Protein AF-A0A0G4EMV1-F1 (afdb_monomer_lite)

Radius of gyration: 22.5 Å; chains: 1; bounding box: 46×58×56 Å

Sequence (244 aa):
MARGGGDEQHLSCEICTNAYTSTGLRTPQVLRCGHSYCADCVRDLQRRAANNTISCPNRCGVMTPADVDVPKCYPLVAAVEAKEQQDRDRMAVLLKCSTAAYSLTRAETQVVIETCQLANEVDMEAPLSAIRSRLHTLMMTSIEGSMMNRMQGVFLTKWVGGTGKSLRSLYRATRDGPSYGDLLRCVGDTKDLVFVVSKGEYVFGAFVSGGLQLPDDPTGVNEYDCDGWQFSLAGHFTKGPTKL

Secondary structure (DSSP, 8-state):
-----------B-TTT-PBP-SSGGG-EEE-TTS-EEEHHHHHHHHHT-BTTEEEPTT--S-EEESSSPPPB-HHHHHHHHHHHHHHHHHHHHHHHHHH-GGG--HHHHHHHHHHTT-TTTS-TTS-HHHHHHHHHHHHHSBPTT-SSBHHHHHHHHHHHH-TT--------HHHH-SSHHHHHHHHTT--SEEEEEEETTEEEEEEESS-----SSTT--------EEEEEEESS-TTSSEE-

Organism: Vitrella brassicaformis (strain CCMP3155) (NCBI:txid1169540)

pLDDT: mean 88.36, std 12.08, range [28.53, 97.56]

InterPro domains:
  IPR001841 Zinc finger, RING-type [PS50089] (13-57)
  IPR013083 Zinc finger, RING/FYVE/PHD-type [G3DSA:3.30.40.10] (6-93)
  IPR017907 Zinc finger, RING-type, conserved site [PS00518] (33-42)
  IPR027370 Zinc finger, RING-type, eukaryotic [PF13445] (13-57)
  IPR052667 E3 ubiquitin-protein ligase RING-type [PTHR47156] (9-64)

Foldseek 3Di:
DDDDDDDPPQQAFPPPRHGAALDDQRFWFAFPVRDIGGNVVLLVQLVVDDPQWGQDPVNPVDIGGSPDDGGTPVVSSVVNVVVVVVLVVLLVLLVCLQVPLVPADLVSLVSLCVLLVCPVVADSPDDSNVSSVSSNCQQQDADVVHPDGSSLQSVLQVVLDDDPDHDDDQDDCVPQNVDPVSVCVRQPQDAQDWDWDDDPFWIWTKTWRGGDDDDPDNPDDDDDDTDMWIWTQGDPDPSGTDID

Structure (mmCIF, N/CA/C/O backbone):
data_AF-A0A0G4EMV1-F1
#
_entry.id   AF-A0A0G4EMV1-F1
#
loop_
_atom_site.group_PDB
_atom_site.id
_atom_site.type_symbol
_atom_site.label_atom_id
_atom_site.label_alt_id
_atom_site.label_comp_id
_atom_site.label_asym_id
_atom_site.label_entity_id
_atom_site.label_seq_id
_atom_site.pdbx_PDB_ins_code
_atom_site.Cartn_x
_atom_site.Cartn_y
_atom_site.Cartn_z
_atom_site.occupancy
_atom_site.B_iso_or_equiv
_atom_site.auth_seq_id
_atom_site.auth_comp_id
_atom_site.auth_asym_id
_atom_site.auth_atom_id
_atom_site.pdbx_PDB_model_num
ATOM 1 N N . MET A 1 1 ? -9.730 23.474 -27.959 1.00 30.12 1 MET A N 1
ATOM 2 C CA . MET A 1 1 ? -10.142 23.362 -26.544 1.00 30.12 1 MET A CA 1
ATOM 3 C C . MET A 1 1 ? -9.164 22.434 -25.846 1.00 30.12 1 MET A C 1
ATOM 5 O O . MET A 1 1 ? -9.220 21.232 -26.065 1.00 30.12 1 MET A O 1
ATOM 9 N N . ALA A 1 2 ? -8.211 23.002 -25.108 1.00 28.53 2 ALA A N 1
ATOM 10 C CA . ALA A 1 2 ? -7.237 22.256 -24.320 1.00 28.53 2 ALA A CA 1
ATOM 11 C C . ALA A 1 2 ? -7.888 21.842 -22.993 1.00 28.53 2 ALA A C 1
ATOM 13 O O . ALA A 1 2 ? -8.382 22.697 -22.259 1.00 28.53 2 ALA A O 1
ATOM 14 N N . ARG A 1 3 ? -7.929 20.539 -22.706 1.00 34.84 3 ARG A N 1
ATOM 15 C CA . ARG A 1 3 ? -8.300 20.019 -21.388 1.00 34.84 3 ARG A CA 1
ATOM 16 C C . ARG A 1 3 ? -7.037 19.956 -20.537 1.00 34.84 3 ARG A C 1
ATOM 18 O O . ARG A 1 3 ? -6.285 18.995 -20.625 1.00 34.84 3 ARG A O 1
ATOM 25 N N . GLY A 1 4 ? -6.814 21.006 -19.753 1.00 35.91 4 GLY A N 1
ATOM 26 C CA . GLY A 1 4 ? -5.958 20.952 -18.575 1.00 35.91 4 GLY A CA 1
ATOM 27 C C . GLY A 1 4 ? -6.737 20.308 -17.431 1.00 35.91 4 GLY A C 1
ATOM 28 O O . GLY A 1 4 ? -7.734 20.863 -16.976 1.00 35.91 4 GLY A O 1
ATOM 29 N N . GLY A 1 5 ? -6.300 19.127 -17.008 1.00 29.73 5 GLY A N 1
ATOM 30 C CA . GLY A 1 5 ? -6.713 18.449 -15.782 1.00 29.73 5 GLY A CA 1
ATOM 31 C C . GLY A 1 5 ? -5.454 17.815 -15.203 1.00 29.73 5 GLY A C 1
ATOM 32 O O . GLY A 1 5 ? -4.784 17.083 -15.919 1.00 29.73 5 GLY A O 1
ATOM 33 N N . GLY A 1 6 ? -5.090 18.221 -13.986 1.00 30.58 6 GLY A N 1
ATOM 34 C CA . GLY A 1 6 ? -3.754 18.079 -13.406 1.00 30.58 6 GLY A CA 1
ATOM 35 C C . GLY A 1 6 ? -3.160 16.672 -13.448 1.00 30.58 6 GLY A C 1
ATOM 36 O O . GLY A 1 6 ? -3.834 15.692 -13.139 1.00 30.58 6 GLY A O 1
ATOM 37 N N . ASP A 1 7 ? -1.874 16.631 -13.800 1.00 40.09 7 ASP A N 1
ATOM 38 C CA . ASP A 1 7 ? -0.994 15.467 -13.780 1.00 40.09 7 ASP A CA 1
ATOM 39 C C . ASP A 1 7 ? -0.935 14.837 -12.378 1.00 40.09 7 ASP A C 1
ATOM 41 O O . ASP A 1 7 ? -0.088 15.179 -11.548 1.00 40.09 7 ASP A O 1
ATOM 45 N N . GLU A 1 8 ? -1.790 13.849 -12.118 1.00 44.84 8 GLU A N 1
ATOM 46 C CA . GLU A 1 8 ? -1.384 12.727 -11.276 1.00 44.84 8 GLU A CA 1
ATOM 47 C C . GLU A 1 8 ? -0.244 12.029 -12.020 1.00 44.84 8 GLU A C 1
ATOM 49 O O . GLU A 1 8 ? -0.465 11.208 -12.910 1.00 44.84 8 GLU A O 1
ATOM 54 N N . GLN A 1 9 ? 0.993 12.428 -11.707 1.00 56.62 9 GLN A N 1
ATOM 55 C CA . GLN A 1 9 ? 2.193 11.790 -12.236 1.00 56.62 9 GLN A CA 1
ATOM 56 C C . GLN A 1 9 ? 2.044 10.285 -12.025 1.00 56.62 9 GLN A C 1
ATOM 58 O O . GLN A 1 9 ? 1.926 9.816 -10.893 1.00 56.62 9 GLN A O 1
ATOM 63 N N . HIS A 1 10 ? 1.986 9.534 -13.119 1.00 76.50 10 HIS A N 1
ATOM 64 C CA . HIS A 1 10 ? 1.827 8.091 -13.073 1.00 76.50 10 HIS A CA 1
ATOM 65 C C . HIS A 1 10 ? 3.102 7.487 -12.458 1.00 76.50 10 HIS A C 1
ATOM 67 O O . HIS A 1 10 ? 4.090 7.247 -13.149 1.00 76.50 10 HIS A O 1
ATOM 73 N N . LEU A 1 11 ? 3.122 7.306 -11.131 1.00 91.44 11 LEU A N 1
ATOM 74 C CA . LEU A 1 11 ? 4.263 6.780 -10.365 1.00 91.44 11 LEU A CA 1
ATOM 75 C C . LEU A 1 11 ? 4.349 5.248 -10.454 1.00 91.44 11 LEU A C 1
ATOM 77 O O . LEU A 1 11 ? 4.591 4.560 -9.461 1.00 91.44 11 LEU A O 1
ATOM 81 N N . SER A 1 12 ? 4.136 4.713 -11.648 1.00 92.25 12 SER A N 1
ATOM 82 C CA . SER A 1 12 ? 4.159 3.287 -11.950 1.00 92.25 12 SER A CA 1
ATOM 83 C C . SER A 1 12 ? 4.832 3.030 -13.289 1.00 92.25 12 SER A C 1
ATOM 85 O O . SER A 1 12 ? 4.854 3.873 -14.185 1.00 92.25 12 SER A O 1
ATOM 87 N N . CYS A 1 13 ? 5.418 1.844 -13.414 1.00 93.31 13 CYS A N 1
ATOM 88 C CA . CYS A 1 13 ? 6.088 1.418 -14.629 1.00 93.31 13 CYS A CA 1
ATOM 89 C C . CYS A 1 13 ? 5.078 0.987 -15.695 1.00 93.31 13 CYS A C 1
ATOM 91 O O . CYS A 1 13 ? 4.283 0.090 -15.452 1.00 93.31 13 CYS A O 1
ATOM 93 N N . GLU A 1 14 ? 5.167 1.525 -16.910 1.00 91.25 14 GLU A N 1
ATOM 94 C CA . GLU A 1 14 ? 4.248 1.163 -18.006 1.00 91.25 14 GLU A CA 1
ATOM 95 C C . GLU A 1 14 ? 4.464 -0.259 -18.565 1.00 91.25 14 GLU A C 1
ATOM 97 O O . GLU A 1 14 ? 3.617 -0.768 -19.291 1.00 91.25 14 GLU A O 1
ATOM 102 N N . ILE A 1 15 ? 5.579 -0.923 -18.224 1.00 93.44 15 ILE A N 1
ATOM 103 C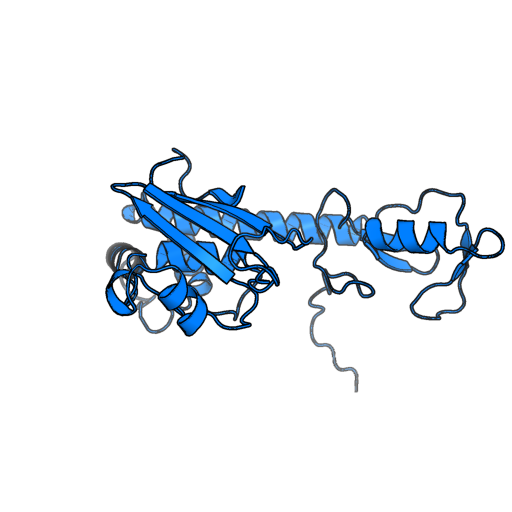 CA . ILE A 1 15 ? 5.861 -2.309 -18.646 1.00 93.44 15 ILE A CA 1
ATOM 104 C C . ILE A 1 15 ? 5.258 -3.311 -17.662 1.00 93.44 15 ILE A C 1
ATOM 106 O O . ILE A 1 15 ? 4.491 -4.181 -18.059 1.00 93.44 15 ILE A O 1
ATOM 110 N N . CYS A 1 16 ? 5.634 -3.224 -16.381 1.00 91.25 16 CYS A N 1
ATOM 111 C CA . CYS A 1 16 ? 5.203 -4.193 -15.367 1.00 91.25 16 CYS A CA 1
ATOM 112 C C . CYS A 1 16 ? 4.020 -3.717 -14.522 1.00 91.25 16 CYS A C 1
ATOM 114 O O . CYS A 1 16 ? 3.557 -4.462 -13.668 1.00 91.25 16 CYS A O 1
ATOM 116 N N . THR A 1 17 ? 3.542 -2.486 -14.719 1.00 88.94 17 THR A N 1
ATOM 117 C CA . THR A 1 17 ? 2.437 -1.833 -13.984 1.00 88.94 17 THR A CA 1
ATOM 118 C C . THR A 1 17 ? 2.659 -1.634 -12.481 1.00 88.94 17 THR A C 1
ATOM 120 O O . THR A 1 17 ? 1.851 -0.994 -11.814 1.00 88.94 17 THR A O 1
ATOM 123 N N . ASN A 1 18 ? 3.788 -2.103 -11.945 1.00 85.00 18 ASN A N 1
ATOM 124 C CA . ASN A 1 18 ? 4.146 -1.929 -10.544 1.00 85.00 18 ASN A CA 1
ATOM 125 C C . ASN A 1 18 ? 4.482 -0.469 -10.228 1.00 85.00 18 ASN A C 1
ATOM 127 O O . ASN A 1 18 ? 5.100 0.231 -11.037 1.00 85.00 18 ASN A O 1
ATOM 131 N N . ALA A 1 19 ? 4.118 -0.037 -9.019 1.00 89.81 19 ALA A N 1
ATOM 132 C CA . ALA A 1 19 ? 4.504 1.263 -8.486 1.00 89.81 19 ALA A CA 1
ATOM 133 C C . ALA A 1 19 ? 6.032 1.391 -8.394 1.00 89.81 19 ALA A C 1
ATOM 135 O O . ALA A 1 19 ? 6.739 0.426 -8.085 1.00 89.81 19 ALA A O 1
ATOM 136 N N . TYR A 1 20 ? 6.536 2.593 -8.661 1.00 93.38 20 TYR A N 1
ATOM 137 C CA . TYR A 1 20 ? 7.942 2.909 -8.464 1.00 93.38 20 TYR A CA 1
ATOM 138 C C . TYR A 1 20 ? 8.298 2.974 -6.979 1.00 93.38 20 TYR A C 1
ATOM 140 O O . TYR A 1 20 ? 7.471 3.316 -6.136 1.00 93.38 20 TYR A O 1
ATOM 148 N N . THR A 1 21 ? 9.565 2.699 -6.685 1.00 92.44 21 THR A N 1
ATOM 149 C CA . THR A 1 21 ? 10.188 2.937 -5.379 1.00 92.44 21 THR A CA 1
ATOM 150 C C . THR A 1 21 ? 11.341 3.918 -5.538 1.00 92.44 21 THR A C 1
ATOM 152 O O . THR A 1 21 ? 11.931 4.033 -6.614 1.00 92.44 21 THR A O 1
ATOM 155 N N . SER A 1 22 ? 11.696 4.625 -4.470 1.00 93.06 22 SER A N 1
ATOM 156 C CA . SER A 1 22 ? 12.862 5.524 -4.467 1.00 93.06 22 SER A CA 1
ATOM 157 C C . SER A 1 22 ? 14.197 4.780 -4.669 1.00 93.06 22 SER A C 1
ATOM 159 O O . SER A 1 22 ? 15.179 5.339 -5.170 1.00 93.06 22 SER A O 1
ATOM 161 N N . THR A 1 23 ? 14.239 3.491 -4.311 1.00 92.38 23 THR A N 1
ATOM 162 C CA . THR A 1 23 ? 15.446 2.648 -4.330 1.00 92.38 23 THR A CA 1
ATOM 163 C C . THR A 1 23 ? 15.176 1.215 -4.808 1.00 92.38 23 THR A C 1
ATOM 165 O O . THR A 1 23 ? 14.039 0.755 -4.848 1.00 92.38 23 THR A O 1
ATOM 168 N N . GLY A 1 24 ? 16.228 0.476 -5.180 1.00 92.75 24 GLY A N 1
ATOM 169 C CA . GLY A 1 24 ? 16.130 -0.935 -5.576 1.00 92.75 24 GLY A CA 1
ATOM 170 C C . GLY A 1 24 ? 15.597 -1.167 -6.997 1.00 92.75 24 GLY A C 1
ATOM 171 O O . GLY A 1 24 ? 15.713 -0.312 -7.876 1.00 92.75 24 GLY A O 1
ATOM 172 N N . LEU A 1 25 ? 15.020 -2.348 -7.235 1.00 93.44 25 LEU A N 1
ATOM 173 C CA . LEU A 1 25 ? 14.612 -2.820 -8.569 1.00 93.44 25 LEU A CA 1
ATOM 174 C C . LEU A 1 25 ? 13.438 -2.044 -9.181 1.00 93.44 25 LEU A C 1
ATOM 176 O O . LEU A 1 25 ? 13.290 -2.000 -10.404 1.00 93.44 25 LEU A O 1
ATOM 180 N N . ARG A 1 26 ? 12.616 -1.406 -8.342 1.00 94.38 26 ARG A N 1
ATOM 181 C CA . ARG A 1 26 ? 11.503 -0.562 -8.785 1.00 94.38 26 ARG A CA 1
ATOM 182 C C . ARG A 1 26 ? 11.884 0.923 -8.908 1.00 94.38 26 ARG A C 1
ATOM 184 O O . ARG A 1 26 ? 11.010 1.744 -9.155 1.00 94.38 26 ARG A O 1
ATOM 191 N N . THR A 1 27 ? 13.176 1.271 -8.838 1.00 96.44 27 THR A N 1
ATOM 192 C CA . THR A 1 27 ? 13.647 2.647 -9.101 1.00 96.44 27 THR A CA 1
ATOM 193 C C . THR A 1 27 ? 13.407 3.033 -10.563 1.00 96.44 27 THR A C 1
ATOM 195 O O . THR A 1 27 ? 13.812 2.267 -11.441 1.00 96.44 27 THR A O 1
ATOM 198 N N . PRO A 1 28 ? 12.806 4.196 -10.872 1.00 97.44 28 PRO A N 1
ATOM 199 C CA . PRO A 1 28 ? 12.607 4.633 -12.248 1.00 97.44 28 PRO A CA 1
ATOM 200 C C . PRO A 1 28 ? 13.936 5.040 -12.904 1.00 97.44 28 PRO A C 1
ATOM 202 O O . PRO A 1 28 ? 14.708 5.839 -12.368 1.00 97.44 28 PRO A O 1
ATOM 205 N N . GLN A 1 29 ? 14.177 4.516 -14.098 1.00 97.56 29 GLN A N 1
ATOM 206 C CA . GLN A 1 29 ? 15.287 4.830 -14.993 1.00 97.56 29 GLN A CA 1
ATOM 207 C C . GLN A 1 29 ? 14.747 5.385 -16.308 1.00 97.56 29 GLN A C 1
ATOM 209 O O . GLN A 1 29 ? 13.647 5.027 -16.724 1.00 97.56 29 GLN A O 1
ATOM 214 N N . VAL A 1 30 ? 15.515 6.257 -16.958 1.00 96.56 30 VAL A N 1
ATOM 215 C CA . VAL A 1 30 ? 15.081 6.989 -18.153 1.00 96.56 30 VAL A CA 1
ATOM 216 C C . VAL A 1 30 ? 15.893 6.582 -19.379 1.00 96.56 30 VAL A C 1
ATOM 218 O O . VAL A 1 30 ? 17.116 6.709 -19.407 1.00 96.56 30 VAL A O 1
ATOM 221 N N . LEU A 1 31 ? 15.208 6.095 -20.415 1.00 96.38 31 LEU A N 1
ATOM 222 C CA . LEU A 1 31 ? 15.827 5.839 -21.718 1.00 96.38 31 LEU A CA 1
ATOM 223 C C . LEU A 1 31 ? 16.193 7.166 -22.402 1.00 96.38 31 LEU A C 1
ATOM 225 O O . LEU A 1 31 ? 15.647 8.215 -22.070 1.00 96.38 31 LEU A O 1
ATOM 229 N N . ARG A 1 32 ? 17.035 7.138 -23.447 1.00 95.06 32 ARG A N 1
ATOM 230 C CA . ARG A 1 32 ? 17.435 8.358 -24.194 1.00 95.06 32 ARG A CA 1
ATOM 231 C C . ARG A 1 32 ? 16.263 9.185 -24.723 1.00 95.06 32 ARG A C 1
ATOM 233 O O . ARG A 1 32 ? 16.397 10.382 -24.938 1.00 95.06 32 ARG A O 1
ATOM 240 N N . CYS A 1 33 ? 15.128 8.535 -24.948 1.00 94.75 33 CYS A N 1
ATOM 241 C CA . CYS A 1 33 ? 13.901 9.156 -25.428 1.00 94.75 33 CYS A CA 1
ATOM 242 C C . CYS A 1 33 ? 13.109 9.934 -24.366 1.00 94.75 33 CYS A C 1
ATOM 244 O O . CYS A 1 33 ? 12.120 10.564 -24.719 1.00 94.75 33 CYS A O 1
ATOM 246 N N . GLY A 1 34 ? 13.485 9.852 -23.087 1.00 93.38 34 GLY A N 1
ATOM 247 C CA . GLY A 1 34 ? 12.749 10.459 -21.973 1.00 93.38 34 GLY A CA 1
ATOM 248 C C . GLY A 1 34 ? 11.682 9.556 -21.339 1.00 93.38 34 GLY A C 1
ATOM 249 O O . GLY A 1 34 ? 11.268 9.813 -20.210 1.00 93.38 34 GLY A O 1
ATOM 250 N N . HIS A 1 35 ? 11.276 8.464 -21.998 1.00 94.81 35 HIS A N 1
ATOM 251 C CA . HIS A 1 35 ? 10.382 7.476 -21.385 1.00 94.81 35 HIS A CA 1
ATOM 252 C C . HIS A 1 35 ? 11.093 6.730 -20.257 1.00 94.81 35 HIS A C 1
ATOM 254 O O . HIS A 1 35 ? 12.271 6.371 -20.374 1.00 94.81 35 HIS A O 1
ATOM 260 N N . SER A 1 36 ? 10.359 6.512 -19.168 1.00 95.62 36 SER A N 1
ATOM 261 C CA . SER A 1 36 ? 10.896 5.955 -17.932 1.00 95.62 36 SER A CA 1
ATOM 262 C C . SER A 1 36 ? 10.254 4.616 -17.592 1.00 95.62 36 SER A C 1
ATOM 264 O O . SER A 1 36 ? 9.048 4.440 -17.745 1.00 95.62 36 SER A O 1
ATOM 266 N N . TYR A 1 37 ? 11.070 3.686 -17.100 1.00 96.44 37 TYR A N 1
ATOM 267 C CA . TYR A 1 37 ? 10.659 2.350 -16.665 1.00 96.44 37 TYR A CA 1
ATOM 268 C C . TYR A 1 37 ? 11.439 1.954 -15.415 1.00 96.44 37 TYR A C 1
ATOM 270 O O . TYR A 1 37 ? 12.450 2.573 -15.091 1.00 96.44 37 TYR A O 1
ATOM 278 N N . CYS A 1 38 ? 11.003 0.925 -14.689 1.00 97.00 38 CYS A N 1
ATOM 279 C CA . CYS A 1 38 ? 11.732 0.523 -13.492 1.00 97.00 38 CYS A CA 1
ATOM 280 C C . CYS A 1 38 ? 13.053 -0.175 -13.846 1.00 97.00 38 CYS A C 1
ATOM 282 O O . CYS A 1 38 ? 13.144 -0.829 -14.886 1.00 97.00 38 CYS A O 1
ATOM 284 N N . ALA A 1 39 ? 14.047 -0.086 -12.960 1.00 96.94 39 ALA A N 1
ATOM 285 C CA . ALA A 1 39 ? 15.379 -0.657 -13.158 1.00 96.94 39 ALA A CA 1
ATOM 286 C C . ALA A 1 39 ? 15.345 -2.148 -13.537 1.00 96.94 39 ALA A C 1
ATOM 288 O O . ALA A 1 39 ? 16.118 -2.599 -14.376 1.00 96.94 39 ALA A O 1
ATOM 289 N N . ASP A 1 40 ? 14.405 -2.906 -12.971 1.00 96.62 40 ASP A N 1
ATOM 290 C CA . ASP A 1 40 ? 14.174 -4.308 -13.325 1.00 96.62 40 ASP A CA 1
ATOM 291 C C . ASP A 1 40 ? 13.795 -4.504 -14.802 1.00 96.62 40 ASP A C 1
ATOM 293 O O . ASP A 1 40 ? 14.440 -5.263 -15.522 1.00 96.62 40 ASP A O 1
ATOM 297 N N . CYS A 1 41 ? 12.801 -3.755 -15.289 1.00 96.94 41 CYS A N 1
ATOM 298 C CA . CYS A 1 41 ? 12.369 -3.840 -16.678 1.00 96.94 41 CYS A CA 1
ATOM 299 C C . CYS A 1 41 ? 13.430 -3.297 -17.639 1.00 96.94 41 CYS A C 1
ATOM 301 O O . CYS A 1 41 ? 13.594 -3.843 -18.725 1.00 96.94 41 CYS A O 1
ATOM 303 N N . VAL A 1 42 ? 14.174 -2.254 -17.259 1.00 96.81 42 VAL A N 1
ATOM 304 C CA . VAL A 1 42 ? 15.289 -1.750 -18.076 1.00 96.81 42 VAL A CA 1
ATOM 305 C C . VAL A 1 42 ? 16.392 -2.798 -18.206 1.00 96.81 42 VAL A C 1
ATOM 307 O O . VAL A 1 42 ? 16.884 -3.028 -19.309 1.00 96.81 42 VAL A O 1
ATOM 310 N N . ARG A 1 43 ? 16.722 -3.503 -17.122 1.00 96.00 43 ARG A N 1
ATOM 311 C CA . ARG A 1 43 ? 17.666 -4.625 -17.154 1.00 96.00 43 ARG A CA 1
ATOM 312 C C . ARG A 1 43 ? 17.187 -5.758 -18.062 1.00 96.00 43 ARG A C 1
ATOM 314 O O . ARG A 1 43 ? 17.986 -6.336 -18.796 1.00 96.00 43 ARG A O 1
ATOM 321 N N . ASP A 1 44 ? 15.894 -6.064 -18.060 1.00 95.69 44 ASP A N 1
ATOM 322 C CA . ASP A 1 44 ? 15.336 -7.057 -18.983 1.00 95.69 44 ASP A CA 1
ATOM 323 C C . ASP A 1 44 ? 15.372 -6.596 -20.444 1.00 95.69 44 ASP A C 1
ATOM 325 O O . ASP A 1 44 ? 15.628 -7.408 -21.336 1.00 95.69 44 ASP A O 1
ATOM 329 N N . LEU A 1 45 ? 15.187 -5.299 -20.702 1.00 95.75 45 LEU A N 1
ATOM 330 C CA . LEU A 1 45 ? 15.380 -4.719 -22.031 1.00 95.75 45 LEU A CA 1
ATOM 331 C C . LEU A 1 45 ? 16.846 -4.800 -22.479 1.00 95.75 45 LEU A C 1
ATOM 333 O O . LEU A 1 45 ? 17.098 -5.166 -23.624 1.00 95.75 45 LEU A O 1
ATOM 337 N N . GLN A 1 46 ? 17.806 -4.525 -21.589 1.00 95.56 46 GLN A N 1
ATOM 338 C CA . GLN A 1 46 ? 19.240 -4.683 -21.866 1.00 95.56 46 GLN A CA 1
ATOM 339 C C . GLN A 1 46 ? 19.586 -6.133 -22.230 1.00 95.56 46 GLN A C 1
ATOM 341 O O . GLN A 1 46 ? 20.245 -6.374 -23.238 1.00 95.56 46 GLN A O 1
ATOM 346 N N . ARG A 1 47 ? 19.083 -7.116 -21.469 1.00 94.38 47 ARG A N 1
ATOM 347 C CA . ARG A 1 47 ? 19.303 -8.554 -21.737 1.00 94.38 47 ARG A CA 1
ATOM 348 C C . ARG A 1 47 ? 18.764 -9.010 -23.092 1.00 94.38 47 ARG A C 1
ATOM 350 O O . ARG A 1 47 ? 19.292 -9.953 -23.671 1.00 94.38 47 ARG A O 1
ATOM 357 N N . ARG A 1 48 ? 17.693 -8.377 -23.576 1.00 93.19 48 ARG A N 1
ATOM 358 C CA . ARG A 1 48 ? 17.020 -8.708 -24.844 1.00 93.19 48 ARG A CA 1
ATOM 359 C C . ARG A 1 48 ? 17.462 -7.818 -26.008 1.00 93.19 48 ARG A C 1
ATOM 361 O O . ARG A 1 48 ? 16.900 -7.931 -27.096 1.00 93.19 48 ARG A O 1
ATOM 368 N N . ALA A 1 49 ? 18.418 -6.918 -25.789 1.00 93.38 49 ALA A N 1
ATOM 369 C CA . ALA A 1 49 ? 18.839 -5.952 -26.787 1.00 93.38 49 ALA A CA 1
ATOM 370 C C . ALA A 1 49 ? 19.447 -6.645 -28.016 1.00 93.38 49 ALA A C 1
ATOM 372 O O . ALA A 1 49 ? 20.379 -7.443 -27.910 1.00 93.38 49 ALA A O 1
ATOM 373 N N . ALA A 1 50 ? 18.950 -6.292 -29.200 1.00 90.44 50 ALA A N 1
ATOM 374 C CA . ALA A 1 50 ? 19.557 -6.684 -30.465 1.00 90.44 50 ALA A CA 1
ATOM 375 C C . ALA A 1 50 ? 20.561 -5.610 -30.899 1.00 90.44 50 ALA A C 1
ATOM 377 O O . ALA A 1 50 ? 20.313 -4.411 -30.738 1.00 90.44 50 ALA A O 1
ATOM 378 N N . ASN A 1 51 ? 21.700 -6.031 -31.455 1.00 91.12 51 ASN A N 1
ATOM 379 C CA . ASN A 1 51 ? 22.750 -5.126 -31.938 1.00 91.12 51 ASN A CA 1
ATOM 380 C C . ASN A 1 51 ? 23.193 -4.090 -30.888 1.00 91.12 51 ASN A C 1
ATOM 382 O O . ASN A 1 51 ? 23.469 -2.944 -31.231 1.00 91.12 51 ASN A O 1
ATOM 386 N N . ASN A 1 52 ? 23.222 -4.483 -29.608 1.00 92.69 52 ASN A N 1
ATOM 387 C CA . ASN A 1 52 ? 23.599 -3.617 -28.488 1.00 92.69 52 ASN A CA 1
ATOM 388 C C . ASN A 1 52 ? 22.708 -2.363 -28.329 1.00 92.69 52 ASN A C 1
ATOM 390 O O . ASN A 1 52 ? 23.146 -1.318 -27.848 1.00 92.69 52 ASN A O 1
ATOM 394 N N . THR A 1 53 ? 21.440 -2.449 -28.745 1.00 95.00 53 THR A N 1
ATOM 395 C CA . THR A 1 53 ? 20.487 -1.337 -28.656 1.00 95.00 53 THR A CA 1
ATOM 396 C C . THR A 1 53 ? 19.136 -1.778 -28.099 1.00 95.00 53 THR A C 1
ATOM 398 O O . THR A 1 53 ? 18.570 -2.799 -28.484 1.00 95.00 53 THR A O 1
ATOM 401 N N . ILE A 1 54 ? 18.603 -0.969 -27.190 1.00 95.31 54 ILE A N 1
ATOM 402 C CA . ILE A 1 54 ? 17.265 -1.072 -26.621 1.00 95.31 54 ILE A CA 1
ATOM 403 C C . ILE A 1 54 ? 16.316 -0.235 -27.475 1.00 95.31 54 ILE A C 1
ATOM 405 O O . ILE A 1 54 ? 16.478 0.986 -27.591 1.00 95.31 54 ILE A O 1
ATOM 409 N N . SER A 1 55 ? 15.289 -0.877 -28.025 1.00 94.56 55 SER A N 1
ATOM 410 C CA . SER A 1 55 ? 14.128 -0.182 -28.581 1.00 94.56 55 SER A CA 1
ATOM 411 C C . SER A 1 55 ? 13.197 0.261 -27.461 1.00 94.56 55 SER A C 1
ATOM 413 O O . SER A 1 55 ? 12.843 -0.534 -26.592 1.00 94.56 55 SER A O 1
ATOM 415 N N . CYS A 1 56 ? 12.765 1.522 -27.495 1.00 94.44 56 CYS A N 1
ATOM 416 C CA . CYS A 1 56 ? 11.793 2.028 -26.534 1.00 94.44 56 CYS A CA 1
ATOM 417 C C . CYS A 1 56 ? 10.453 1.260 -26.644 1.00 94.44 56 CYS A C 1
ATOM 419 O O . CYS A 1 56 ? 9.877 1.229 -27.738 1.00 94.44 56 CYS A O 1
ATOM 421 N N . PRO A 1 57 ? 9.922 0.693 -25.540 1.00 94.38 57 PRO A N 1
ATOM 422 C CA . PRO A 1 57 ? 8.616 0.023 -25.507 1.00 94.38 57 PRO A CA 1
ATOM 423 C C . PRO A 1 57 ? 7.453 0.876 -26.022 1.00 94.38 57 PRO A C 1
ATOM 425 O O . PRO A 1 57 ? 6.541 0.344 -26.652 1.00 94.38 57 PRO A O 1
ATOM 428 N N . ASN A 1 58 ? 7.529 2.200 -25.861 1.00 91.69 58 ASN A N 1
ATOM 429 C CA . ASN A 1 58 ? 6.517 3.137 -26.364 1.00 91.69 58 ASN A CA 1
ATOM 430 C C . ASN A 1 58 ? 6.639 3.381 -27.882 1.00 91.69 58 ASN A C 1
ATOM 432 O O . ASN A 1 58 ? 5.926 4.209 -28.439 1.00 91.69 58 ASN A O 1
ATOM 436 N N . ARG A 1 59 ? 7.548 2.676 -28.574 1.00 91.38 59 ARG A N 1
ATOM 437 C CA . ARG A 1 59 ? 7.749 2.716 -30.035 1.00 91.38 59 ARG A CA 1
ATOM 438 C C . ARG A 1 59 ? 7.967 4.126 -30.598 1.00 91.38 59 ARG A C 1
ATOM 440 O O . ARG A 1 59 ? 7.639 4.399 -31.745 1.00 91.38 59 ARG A O 1
ATOM 447 N N . CYS A 1 60 ? 8.602 5.002 -29.820 1.00 93.19 60 CYS A N 1
ATOM 448 C CA . CYS A 1 60 ? 8.915 6.377 -30.229 1.00 93.19 60 CYS A CA 1
ATOM 449 C C . CYS A 1 60 ? 10.051 6.494 -31.270 1.00 93.19 60 CYS A C 1
ATOM 451 O O . CYS A 1 60 ? 10.422 7.599 -31.649 1.00 93.19 60 CYS A O 1
ATOM 453 N N . GLY A 1 61 ? 10.640 5.374 -31.704 1.00 89.94 61 GLY A N 1
ATOM 454 C CA . GLY A 1 61 ? 11.697 5.329 -32.724 1.00 89.94 61 GLY A CA 1
ATOM 455 C C . GLY A 1 61 ? 13.113 5.643 -32.225 1.00 89.94 61 GLY A C 1
ATOM 456 O O . GLY A 1 61 ? 14.076 5.418 -32.951 1.00 89.94 61 GLY A O 1
ATOM 457 N N . VAL A 1 62 ? 13.272 6.112 -30.986 1.00 93.62 62 VAL A N 1
ATOM 458 C CA . VAL A 1 62 ? 14.585 6.407 -30.396 1.00 93.62 62 VAL A CA 1
ATOM 459 C C . VAL A 1 62 ? 15.189 5.152 -29.760 1.00 93.62 62 VAL A C 1
ATOM 461 O O . VAL A 1 62 ? 14.546 4.472 -28.955 1.00 93.62 62 VAL A O 1
ATOM 464 N N . MET A 1 63 ? 16.456 4.886 -30.084 1.00 93.38 63 MET A N 1
ATOM 465 C CA . MET A 1 63 ? 17.225 3.750 -29.574 1.00 93.38 63 MET A CA 1
ATOM 466 C C . MET A 1 63 ? 18.160 4.184 -28.439 1.00 93.38 63 MET A C 1
ATOM 468 O O . MET A 1 63 ? 18.802 5.235 -28.505 1.00 93.38 63 MET A O 1
ATOM 472 N N . THR A 1 64 ? 18.254 3.364 -27.395 1.00 94.88 64 THR A N 1
ATOM 473 C CA . THR A 1 64 ? 19.184 3.564 -26.270 1.00 94.88 64 THR A CA 1
ATOM 474 C C . THR A 1 64 ? 20.265 2.483 -26.320 1.00 94.88 64 THR A C 1
ATOM 476 O O . THR A 1 64 ? 19.897 1.323 -26.462 1.00 94.88 64 THR A O 1
ATOM 479 N N . PRO A 1 65 ? 21.571 2.797 -26.248 1.00 95.56 65 PRO A N 1
ATOM 480 C CA . PRO A 1 65 ? 22.609 1.765 -26.184 1.00 95.56 65 PRO A CA 1
ATOM 481 C C . PRO A 1 65 ? 22.408 0.854 -24.968 1.00 95.56 65 PRO A C 1
ATOM 483 O O . PRO A 1 65 ? 21.998 1.331 -23.911 1.00 95.56 65 PRO A O 1
ATOM 486 N N . ALA A 1 66 ? 22.636 -0.446 -25.137 1.00 93.44 66 ALA A N 1
ATOM 487 C CA . ALA A 1 66 ? 22.381 -1.448 -24.101 1.00 93.44 66 ALA A CA 1
ATOM 488 C C . ALA A 1 66 ? 23.586 -1.699 -23.179 1.00 93.44 66 ALA A C 1
ATOM 490 O O . ALA A 1 66 ? 23.407 -2.199 -22.072 1.00 93.44 66 ALA A O 1
ATOM 491 N N . ASP A 1 67 ? 24.786 -1.335 -23.628 1.00 91.44 67 ASP A N 1
ATOM 492 C CA . ASP A 1 67 ? 26.070 -1.479 -22.932 1.00 91.44 67 ASP A CA 1
ATOM 493 C C . ASP A 1 67 ? 26.352 -0.390 -21.893 1.00 91.44 67 ASP A C 1
ATOM 495 O O . ASP A 1 67 ? 27.311 -0.502 -21.131 1.00 91.44 67 ASP A O 1
ATOM 499 N N . VAL A 1 68 ? 25.537 0.663 -21.856 1.00 89.25 68 VAL A N 1
ATOM 500 C CA . VAL A 1 68 ? 25.659 1.744 -20.878 1.00 89.25 68 VAL A CA 1
ATOM 501 C C . VAL A 1 68 ? 24.639 1.586 -19.761 1.00 89.25 68 VAL A C 1
ATOM 503 O O . VAL A 1 68 ? 23.487 1.203 -19.987 1.00 89.25 68 VAL A O 1
ATOM 506 N N . ASP A 1 69 ? 25.049 1.960 -18.552 1.00 92.50 69 ASP A N 1
ATOM 507 C CA . ASP A 1 69 ? 24.134 2.084 -17.427 1.00 92.50 69 ASP A CA 1
ATOM 508 C C . ASP A 1 69 ? 23.088 3.164 -17.718 1.00 92.50 69 ASP A C 1
ATOM 510 O O . ASP A 1 69 ? 23.404 4.331 -17.975 1.00 92.50 69 ASP A O 1
ATOM 514 N N . VAL A 1 70 ? 21.815 2.772 -17.674 1.00 95.00 70 VAL A N 1
ATOM 515 C CA . VAL A 1 70 ? 20.697 3.692 -17.875 1.00 95.00 70 VAL A CA 1
ATOM 516 C C . VAL A 1 70 ? 20.487 4.504 -16.589 1.00 95.00 70 VAL A C 1
ATOM 518 O O . VAL A 1 70 ? 20.274 3.923 -15.518 1.00 95.00 70 VAL A O 1
ATOM 521 N N . PRO A 1 71 ? 20.539 5.847 -16.646 1.00 96.25 71 PRO A N 1
ATOM 522 C CA . PRO A 1 71 ? 20.481 6.675 -15.450 1.00 96.25 71 PRO A CA 1
ATOM 523 C C . PRO A 1 71 ? 19.093 6.659 -14.803 1.00 96.25 71 PRO A C 1
ATOM 525 O O . PRO A 1 71 ? 18.067 6.453 -15.458 1.00 96.25 71 PRO A O 1
ATOM 528 N N . LYS A 1 72 ? 19.058 6.942 -13.496 1.00 96.75 72 LYS A N 1
ATOM 529 C CA . LYS A 1 72 ? 17.810 7.188 -12.763 1.00 96.75 72 LYS A CA 1
ATOM 530 C C . LYS A 1 72 ? 17.079 8.401 -13.340 1.00 96.75 72 LYS A C 1
ATOM 532 O O . LYS A 1 72 ? 17.701 9.406 -13.683 1.00 96.75 72 LYS A O 1
ATOM 537 N N . CYS A 1 73 ? 15.752 8.345 -13.362 1.00 95.88 73 CYS A N 1
ATOM 538 C CA . CYS A 1 73 ? 14.930 9.516 -13.639 1.00 95.88 73 CYS A CA 1
ATOM 539 C C . CYS A 1 73 ? 14.785 10.349 -12.357 1.00 95.88 73 CYS A C 1
ATOM 541 O O . CYS A 1 73 ? 13.832 10.168 -11.604 1.00 95.88 73 CYS A O 1
ATOM 543 N N . TYR A 1 74 ? 15.746 11.234 -12.076 1.00 95.31 74 TYR A N 1
ATOM 544 C CA . TYR A 1 74 ? 15.780 12.005 -10.822 1.00 95.31 74 TYR A CA 1
ATOM 545 C C . TYR A 1 74 ? 14.480 12.764 -10.487 1.00 95.31 74 TYR A C 1
ATOM 547 O O . TYR A 1 74 ? 14.091 12.726 -9.322 1.00 95.31 74 TYR A O 1
ATOM 555 N N . PRO A 1 75 ? 13.756 13.387 -11.444 1.00 94.88 75 PRO A N 1
ATOM 556 C CA . PRO A 1 75 ? 12.466 14.012 -11.142 1.00 94.88 75 PRO A CA 1
ATOM 557 C C . PRO A 1 75 ? 11.413 13.017 -10.637 1.00 94.88 75 PRO A C 1
ATOM 559 O O . PRO A 1 75 ? 10.730 13.299 -9.656 1.00 94.88 75 PRO A O 1
ATOM 562 N N . LEU A 1 76 ? 11.315 11.835 -11.260 1.00 94.12 76 LEU A N 1
ATOM 563 C CA . LEU A 1 76 ? 10.403 10.784 -10.800 1.00 94.12 76 LEU A CA 1
ATOM 564 C C . LEU A 1 76 ? 10.850 10.208 -9.457 1.00 94.12 76 LEU A C 1
ATOM 566 O O . LEU A 1 76 ? 10.007 9.990 -8.597 1.00 94.12 76 LEU A O 1
ATOM 570 N N . VAL A 1 77 ? 12.154 10.004 -9.242 1.00 95.56 77 VAL A N 1
ATOM 571 C CA . VAL A 1 77 ? 12.680 9.557 -7.940 1.00 95.56 77 VAL A CA 1
ATOM 572 C C . VAL A 1 77 ? 12.292 10.543 -6.837 1.00 95.56 77 VAL A C 1
ATOM 574 O O . VAL A 1 77 ? 11.736 10.117 -5.833 1.00 95.56 77 VAL A O 1
ATOM 577 N N . ALA A 1 78 ? 12.492 11.847 -7.044 1.00 95.44 78 ALA A N 1
ATOM 578 C CA . ALA A 1 78 ? 12.126 12.869 -6.065 1.00 95.44 78 ALA A CA 1
ATOM 579 C C . ALA A 1 78 ? 10.610 12.906 -5.791 1.00 95.44 78 ALA A C 1
ATOM 581 O O . ALA A 1 78 ? 10.189 13.057 -4.644 1.00 95.44 78 ALA A O 1
ATOM 582 N N . ALA A 1 79 ? 9.777 12.730 -6.822 1.00 94.31 79 ALA A N 1
ATOM 583 C CA . ALA A 1 79 ? 8.326 12.640 -6.660 1.00 94.31 79 ALA A CA 1
ATOM 584 C C . ALA A 1 79 ? 7.904 11.389 -5.866 1.00 94.31 79 ALA A C 1
ATOM 586 O O . ALA A 1 79 ? 7.038 11.474 -4.991 1.00 94.31 79 ALA A O 1
ATOM 587 N N . VAL A 1 80 ? 8.539 10.241 -6.129 1.00 93.50 80 VAL A N 1
ATOM 588 C CA . VAL A 1 80 ? 8.327 9.003 -5.365 1.00 93.50 80 VAL A CA 1
ATOM 589 C C . VAL A 1 80 ? 8.762 9.187 -3.913 1.00 93.50 80 VAL A C 1
ATOM 591 O O . VAL A 1 80 ? 7.991 8.865 -3.017 1.00 93.50 80 VAL A O 1
ATOM 594 N N . GLU A 1 81 ? 9.937 9.763 -3.658 1.00 94.62 81 GLU A N 1
ATOM 595 C CA . GLU A 1 81 ? 10.433 10.039 -2.303 1.00 94.62 81 GLU A CA 1
ATOM 596 C C . GLU A 1 81 ? 9.497 10.970 -1.523 1.00 94.62 81 GLU A C 1
ATOM 598 O O . GLU A 1 81 ? 9.187 10.701 -0.361 1.00 94.62 81 GLU A O 1
ATOM 603 N N . ALA A 1 82 ? 9.004 12.035 -2.162 1.00 94.19 82 ALA A N 1
ATOM 604 C CA . ALA A 1 82 ? 8.048 12.956 -1.558 1.00 94.19 82 ALA A CA 1
ATOM 605 C C . ALA A 1 82 ? 6.731 12.253 -1.199 1.00 94.19 82 ALA A C 1
ATOM 607 O O . ALA A 1 82 ? 6.202 12.458 -0.105 1.00 94.19 82 ALA A O 1
ATOM 608 N N . LYS A 1 83 ? 6.225 11.380 -2.080 1.00 91.00 83 LYS A N 1
ATOM 609 C CA . LYS A 1 83 ? 5.027 10.577 -1.810 1.00 91.00 83 LYS A CA 1
ATOM 610 C C . LYS A 1 83 ? 5.257 9.561 -0.694 1.00 91.00 83 LYS A C 1
ATOM 612 O O . LYS A 1 83 ? 4.447 9.480 0.223 1.00 91.00 83 LYS A O 1
ATOM 617 N N . GL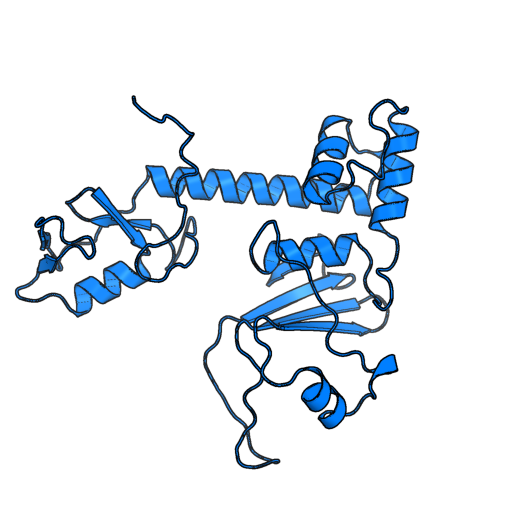U A 1 84 ? 6.365 8.826 -0.729 1.00 89.75 84 GLU A N 1
ATOM 618 C CA . GLU A 1 84 ? 6.736 7.879 0.324 1.00 89.75 84 GLU A CA 1
ATOM 619 C C . GLU A 1 84 ? 6.859 8.589 1.683 1.00 89.75 84 GLU A C 1
ATOM 621 O O . GLU A 1 84 ? 6.428 8.051 2.703 1.00 89.75 84 GLU A O 1
ATOM 626 N N . GLN A 1 85 ? 7.411 9.808 1.715 1.00 91.62 85 GLN A N 1
ATOM 627 C CA . GLN A 1 85 ? 7.482 10.617 2.931 1.00 91.62 85 GLN A CA 1
ATOM 628 C C . GLN A 1 85 ? 6.098 11.073 3.394 1.00 91.62 85 GLN A C 1
ATOM 630 O O . GLN A 1 85 ? 5.773 10.915 4.568 1.00 91.62 85 GLN A O 1
ATOM 635 N N . GLN A 1 86 ? 5.263 11.567 2.480 1.00 90.56 86 GLN A N 1
ATOM 636 C CA . GLN A 1 86 ? 3.888 11.941 2.792 1.00 90.56 86 GLN A CA 1
ATOM 637 C C . GLN A 1 86 ? 3.104 10.756 3.373 1.00 90.56 86 GLN A C 1
ATOM 639 O O . GLN A 1 86 ? 2.384 10.914 4.360 1.00 90.56 86 GLN A O 1
ATOM 644 N N . ASP A 1 87 ? 3.253 9.562 2.799 1.00 87.56 87 ASP A N 1
ATOM 645 C CA . ASP A 1 87 ? 2.612 8.348 3.296 1.00 87.56 87 ASP A CA 1
ATOM 646 C C . ASP A 1 87 ? 3.139 7.966 4.687 1.00 87.56 87 ASP A C 1
ATOM 648 O O . ASP A 1 87 ? 2.340 7.643 5.570 1.00 87.56 87 ASP A O 1
ATOM 652 N N . ARG A 1 88 ? 4.453 8.081 4.934 1.00 87.50 88 ARG A N 1
ATOM 653 C CA . ARG A 1 88 ? 5.042 7.891 6.274 1.00 87.50 88 ARG A CA 1
ATOM 654 C C . ARG A 1 88 ? 4.463 8.864 7.298 1.00 87.50 88 ARG A C 1
ATOM 656 O O . ARG A 1 88 ? 4.062 8.429 8.378 1.00 87.50 88 ARG A O 1
ATOM 663 N N . ASP A 1 89 ? 4.364 10.145 6.959 1.00 91.50 89 ASP A N 1
ATOM 664 C CA . ASP A 1 89 ? 3.841 11.175 7.860 1.00 91.50 89 ASP A CA 1
ATOM 665 C C 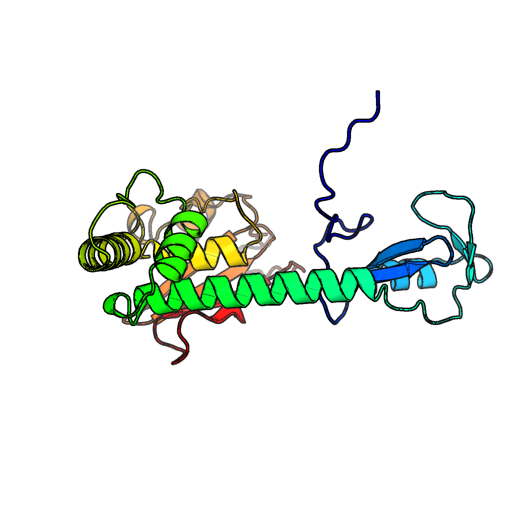. ASP A 1 89 ? 2.358 10.932 8.172 1.00 91.50 89 ASP A C 1
ATOM 667 O O . ASP A 1 89 ? 1.942 10.977 9.332 1.00 91.50 89 ASP A O 1
ATOM 671 N N . ARG A 1 90 ? 1.554 10.567 7.162 1.00 90.31 90 ARG A N 1
ATOM 672 C CA . ARG A 1 90 ? 0.147 10.182 7.362 1.00 90.31 90 ARG A CA 1
ATOM 673 C C . ARG A 1 90 ? 0.020 8.962 8.273 1.00 90.31 90 ARG A C 1
ATOM 675 O O . ARG A 1 90 ? -0.828 8.960 9.166 1.00 90.31 90 ARG A O 1
ATOM 682 N N . MET A 1 91 ? 0.858 7.941 8.089 1.00 88.62 91 MET A N 1
ATOM 683 C CA . MET A 1 91 ? 0.864 6.760 8.962 1.00 88.62 91 MET A CA 1
ATOM 684 C C . MET A 1 91 ? 1.280 7.104 10.397 1.00 88.62 91 MET A C 1
ATOM 686 O O . MET A 1 91 ? 0.686 6.582 11.341 1.00 88.62 91 MET A O 1
ATOM 690 N N . ALA A 1 92 ? 2.232 8.020 10.585 1.00 90.88 92 ALA A N 1
ATOM 691 C CA . ALA A 1 92 ? 2.629 8.488 11.911 1.00 90.88 92 ALA A CA 1
ATOM 692 C C . ALA A 1 92 ? 1.469 9.185 12.645 1.00 90.88 92 ALA A C 1
ATOM 694 O O . ALA A 1 92 ? 1.263 8.957 13.839 1.00 90.88 92 ALA A O 1
ATOM 695 N N . VAL A 1 93 ? 0.658 9.972 11.930 1.00 93.31 93 VAL A N 1
ATOM 696 C CA . VAL A 1 93 ? -0.548 10.599 12.492 1.00 93.31 93 VAL A CA 1
ATOM 697 C C . VAL A 1 93 ? -1.599 9.557 12.889 1.00 93.31 93 VAL A C 1
ATOM 699 O O . VAL A 1 93 ? -2.188 9.664 13.967 1.00 93.31 93 VAL A O 1
ATOM 702 N N . LEU A 1 94 ? -1.813 8.517 12.074 1.00 89.69 94 LEU A N 1
ATOM 703 C CA . LEU A 1 94 ? -2.718 7.417 12.434 1.00 89.69 94 LEU A CA 1
ATOM 704 C C . LEU A 1 94 ? -2.247 6.675 13.686 1.00 89.69 94 LEU A C 1
ATOM 706 O O . LEU A 1 94 ? -3.049 6.399 14.580 1.00 89.69 94 LEU A O 1
ATOM 710 N N . LEU A 1 95 ? -0.946 6.399 13.785 1.00 88.62 95 LEU A N 1
ATOM 711 C CA . LEU A 1 95 ? -0.366 5.787 14.975 1.00 88.62 95 LEU A CA 1
ATOM 712 C C . LEU A 1 95 ? -0.595 6.674 16.203 1.00 88.62 95 LEU A C 1
ATOM 714 O O . LEU A 1 95 ? -1.102 6.194 17.218 1.00 88.62 95 LEU A O 1
ATOM 718 N N . LYS A 1 96 ? -0.315 7.977 16.092 1.00 91.81 96 LYS A N 1
ATOM 719 C CA . LYS A 1 96 ? -0.566 8.956 17.158 1.00 91.81 96 LYS A CA 1
ATOM 720 C C . LYS A 1 96 ? -2.039 8.997 17.570 1.00 91.81 96 LYS A C 1
ATOM 722 O O . LYS A 1 96 ? -2.328 9.138 18.754 1.00 91.81 96 LYS A O 1
ATOM 727 N N . CYS A 1 97 ? -2.976 8.810 16.640 1.00 90.19 97 CYS A N 1
ATOM 728 C CA . CYS A 1 97 ? -4.399 8.701 16.962 1.00 90.19 97 CYS A CA 1
ATOM 729 C C . CYS A 1 97 ? -4.732 7.483 17.836 1.00 90.19 97 CYS A C 1
ATOM 731 O O . CYS A 1 97 ? -5.681 7.540 18.612 1.00 90.19 97 CYS A O 1
ATOM 733 N N . SER A 1 98 ? -3.970 6.394 17.735 1.00 83.19 98 SER A N 1
ATOM 734 C CA . SER A 1 98 ? -4.190 5.195 18.555 1.00 83.19 98 SER A CA 1
ATOM 735 C C . SER A 1 98 ? -3.497 5.248 19.918 1.00 83.19 98 SER A C 1
ATOM 737 O O . SER A 1 98 ? -4.020 4.710 20.887 1.00 83.19 98 SER A O 1
ATOM 739 N N . THR A 1 99 ? -2.343 5.913 20.018 1.00 85.38 99 THR A N 1
ATOM 740 C CA . THR A 1 99 ? -1.510 5.902 21.234 1.00 85.38 99 THR A CA 1
ATOM 741 C C . THR A 1 99 ? -1.606 7.179 22.064 1.00 85.38 99 THR A C 1
ATOM 743 O O . THR A 1 99 ? -1.411 7.146 23.275 1.00 85.38 99 THR A O 1
ATOM 746 N N . ALA A 1 100 ? -1.907 8.313 21.431 1.00 89.25 100 ALA A N 1
ATOM 747 C CA . ALA A 1 100 ? -1.894 9.638 22.044 1.00 89.25 100 ALA A CA 1
ATOM 748 C C . ALA A 1 100 ? -2.952 10.561 21.412 1.00 89.25 100 ALA A C 1
ATOM 750 O O . ALA A 1 100 ? -2.682 11.725 21.105 1.00 89.25 100 ALA A O 1
ATOM 751 N N . ALA A 1 101 ? -4.177 10.053 21.219 1.00 85.88 101 ALA A N 1
ATOM 752 C CA . ALA A 1 101 ? -5.267 10.782 20.555 1.00 85.88 101 ALA A CA 1
ATOM 753 C C . ALA A 1 101 ? -5.506 12.186 21.135 1.00 85.88 101 ALA A C 1
ATOM 755 O O . ALA A 1 101 ? -5.759 13.144 20.405 1.00 85.88 101 ALA A O 1
ATOM 756 N N . TYR A 1 102 ? -5.378 12.327 22.457 1.00 89.81 102 TYR A N 1
ATOM 757 C CA . TYR A 1 102 ? -5.577 13.592 23.165 1.00 89.81 102 TYR A CA 1
ATOM 758 C C . TYR A 1 102 ? -4.546 14.675 22.805 1.00 89.81 102 TYR A C 1
ATOM 760 O O . TYR A 1 102 ? -4.790 15.853 23.065 1.00 89.81 102 TYR A O 1
ATOM 768 N N . SER A 1 103 ? -3.437 14.300 22.164 1.00 94.06 103 SER A N 1
ATOM 769 C CA . SER A 1 103 ? -2.353 15.187 21.729 1.00 94.06 103 SER A CA 1
ATOM 770 C C . SER A 1 103 ? -2.411 15.544 20.235 1.00 94.06 103 SER A C 1
ATOM 772 O O . SER A 1 103 ? -1.501 16.213 19.743 1.00 94.06 103 SER A O 1
ATOM 774 N N . LEU A 1 104 ? -3.439 15.110 19.492 1.00 95.44 104 LEU A N 1
ATOM 775 C CA . LEU A 1 104 ? -3.591 15.433 18.065 1.00 95.44 104 LEU A CA 1
ATOM 776 C C . LEU A 1 104 ? -3.940 16.910 17.845 1.00 95.44 104 LEU A C 1
ATOM 778 O O . LEU A 1 104 ? -4.891 17.427 18.422 1.00 95.44 104 LEU A O 1
ATOM 782 N N . THR A 1 105 ? -3.229 17.613 16.982 1.00 96.50 105 THR A N 1
ATOM 783 C CA . THR A 1 105 ? -3.601 18.954 16.511 1.00 96.50 105 THR A CA 1
ATOM 784 C C . THR A 1 105 ? -4.821 18.898 15.585 1.00 96.50 105 THR A C 1
ATOM 786 O O . THR A 1 105 ? -5.189 17.835 15.093 1.00 96.50 105 THR A O 1
ATOM 789 N N . ARG A 1 106 ? -5.446 20.049 15.302 1.00 94.69 106 ARG A N 1
ATOM 790 C CA . ARG A 1 106 ? -6.591 20.119 14.376 1.00 94.69 106 ARG A CA 1
ATOM 791 C C . ARG A 1 106 ? -6.221 19.694 12.943 1.00 94.69 106 ARG A C 1
ATOM 793 O O . ARG A 1 106 ? -7.018 19.051 12.267 1.00 94.69 106 ARG A O 1
ATOM 800 N N . ALA A 1 107 ? -4.997 19.990 12.502 1.00 95.44 107 ALA A N 1
ATOM 801 C CA . ALA A 1 107 ? -4.481 19.511 11.219 1.00 95.44 107 ALA A CA 1
ATOM 802 C C . ALA A 1 107 ? -4.303 17.982 11.218 1.00 95.44 107 ALA A C 1
ATOM 804 O O . ALA A 1 107 ? -4.697 17.307 10.274 1.00 95.44 107 ALA A O 1
ATOM 805 N N . GLU A 1 108 ? -3.781 17.413 12.307 1.00 96.06 108 GLU A N 1
ATOM 806 C CA . GLU A 1 108 ? -3.647 15.959 12.439 1.00 96.06 108 GLU A CA 1
ATOM 807 C C . GLU A 1 108 ? -5.012 15.257 12.494 1.00 96.06 108 GLU A C 1
ATOM 809 O O . GLU A 1 108 ? -5.183 14.222 11.855 1.00 96.06 108 GLU A O 1
ATOM 814 N N . THR A 1 109 ? -6.015 15.820 13.182 1.00 94.38 109 THR A N 1
ATOM 815 C CA . THR A 1 109 ? -7.371 15.240 13.180 1.00 94.38 109 THR A CA 1
ATOM 816 C C . THR A 1 109 ? -7.976 15.224 11.780 1.00 94.38 109 THR A C 1
ATOM 818 O O . THR A 1 109 ? -8.581 14.224 11.402 1.00 94.38 109 THR A O 1
ATOM 821 N N . GLN A 1 110 ? -7.751 16.276 10.986 1.00 94.19 110 GLN A N 1
ATOM 822 C CA . GLN A 1 110 ? -8.179 16.324 9.588 1.00 94.19 110 GLN A CA 1
ATOM 823 C C . GLN A 1 110 ? -7.527 15.201 8.766 1.00 94.19 110 GLN A C 1
ATOM 825 O O . GLN A 1 110 ? -8.217 14.477 8.052 1.00 94.19 110 GLN A O 1
ATOM 830 N N . VAL A 1 111 ? -6.216 14.984 8.934 1.00 93.69 111 VAL A N 1
ATOM 831 C CA . VAL A 1 111 ? -5.495 13.891 8.259 1.00 93.69 111 VAL A CA 1
ATOM 832 C C . VAL A 1 111 ? -6.087 12.524 8.611 1.00 93.69 111 VAL A C 1
ATOM 834 O O . VAL A 1 111 ? -6.260 11.703 7.708 1.00 93.69 111 VAL A O 1
ATOM 837 N N . VAL A 1 112 ? -6.420 12.265 9.883 1.00 92.44 112 VAL A N 1
ATOM 838 C CA . VAL A 1 112 ? -7.071 11.003 10.294 1.00 92.44 112 VAL A CA 1
ATOM 839 C C . VAL A 1 112 ? -8.429 10.855 9.612 1.00 92.44 112 VAL A C 1
ATOM 841 O O . VAL A 1 112 ? -8.719 9.802 9.051 1.00 92.44 112 VAL A O 1
ATOM 844 N N . ILE A 1 113 ? -9.249 11.906 9.627 1.00 91.81 113 ILE A N 1
ATOM 845 C CA . ILE A 1 113 ? -10.607 11.885 9.070 1.00 91.81 113 ILE A CA 1
ATOM 846 C C . ILE A 1 113 ? -10.584 11.608 7.572 1.00 91.81 113 ILE A C 1
ATOM 848 O O . ILE A 1 113 ? -11.313 10.735 7.108 1.00 91.81 113 ILE A O 1
ATOM 852 N N . GLU A 1 114 ? -9.716 12.285 6.827 1.00 90.38 114 GLU A N 1
ATOM 853 C CA . GLU A 1 114 ? -9.546 12.054 5.392 1.00 90.38 114 GLU A CA 1
ATOM 854 C C . GLU A 1 114 ? -9.027 10.645 5.107 1.00 90.38 114 GLU A C 1
ATOM 856 O O . GLU A 1 114 ? -9.566 9.925 4.267 1.00 90.38 114 GLU A O 1
ATOM 861 N N . THR A 1 115 ? -7.987 10.224 5.829 1.00 86.88 115 THR A N 1
ATOM 862 C CA . THR A 1 115 ? -7.316 8.942 5.581 1.00 86.88 115 THR A CA 1
ATOM 863 C C . THR A 1 115 ? -8.221 7.754 5.907 1.00 86.88 115 THR A C 1
ATOM 865 O O . THR A 1 115 ? -8.148 6.732 5.224 1.00 86.88 115 THR A O 1
ATOM 868 N N . CYS A 1 116 ? -9.086 7.900 6.912 1.00 86.50 116 CYS A N 1
ATOM 869 C CA . CYS A 1 116 ? -10.029 6.880 7.367 1.00 86.50 116 CYS A CA 1
ATOM 870 C C . CYS A 1 116 ? -11.455 7.067 6.815 1.00 86.50 116 CYS A C 1
ATOM 872 O O . CYS A 1 116 ? -12.340 6.296 7.189 1.00 86.50 116 CYS A O 1
ATOM 874 N N . GLN A 1 117 ? -11.681 8.068 5.953 1.00 86.69 117 GLN A N 1
ATOM 875 C CA . GLN A 1 117 ? -12.979 8.397 5.344 1.00 86.69 117 GLN A CA 1
ATOM 876 C C . GLN A 1 117 ? -14.105 8.641 6.374 1.00 86.69 117 GLN A C 1
ATOM 878 O O . GLN A 1 117 ? -15.231 8.180 6.212 1.00 86.69 117 GLN A O 1
ATOM 883 N N . LEU A 1 118 ? -13.807 9.385 7.444 1.00 88.75 118 LEU A N 1
ATOM 884 C CA . LEU A 1 118 ? -14.706 9.621 8.589 1.00 88.75 118 LEU A CA 1
ATOM 885 C C . LEU A 1 118 ? -15.500 10.927 8.506 1.00 88.75 118 LEU A C 1
ATOM 887 O O . LEU A 1 118 ? -16.060 11.358 9.511 1.00 88.75 118 LEU A O 1
ATOM 891 N N . ALA A 1 119 ? -15.533 11.584 7.346 1.00 89.12 119 ALA A N 1
ATOM 892 C CA . ALA A 1 119 ? -16.124 12.918 7.205 1.00 89.12 119 ALA A CA 1
ATOM 893 C C . ALA A 1 119 ? -17.603 12.977 7.639 1.00 89.12 119 ALA A C 1
ATOM 895 O O . ALA A 1 119 ? -18.064 14.009 8.107 1.00 89.12 119 ALA A O 1
ATOM 896 N N . ASN A 1 120 ? -18.324 11.855 7.541 1.00 90.06 120 ASN A N 1
ATOM 897 C CA . ASN A 1 120 ? -19.728 11.751 7.952 1.00 90.06 120 ASN A CA 1
ATOM 898 C C . ASN A 1 120 ? -19.912 11.331 9.424 1.00 90.06 120 ASN A C 1
ATOM 900 O O . ASN A 1 120 ? -21.026 11.355 9.937 1.00 90.06 120 ASN A O 1
ATOM 904 N N . GLU A 1 121 ? -18.847 10.896 10.103 1.00 90.38 121 GLU A N 1
ATOM 905 C CA . GLU A 1 121 ? -18.899 10.343 11.467 1.00 90.38 121 GLU A CA 1
ATOM 906 C C . GLU A 1 121 ? -18.372 11.317 12.532 1.00 90.38 121 GLU A C 1
ATOM 908 O O . GLU A 1 121 ? -18.508 11.061 13.738 1.00 90.38 121 GLU A O 1
ATOM 913 N N . VAL A 1 122 ? -17.742 12.408 12.086 1.00 92.19 122 VAL A N 1
ATOM 914 C CA . VAL A 1 122 ? -17.066 13.400 12.920 1.00 92.19 122 VAL A CA 1
ATOM 915 C C . VAL A 1 122 ? -17.476 14.801 12.483 1.00 92.19 122 VAL A C 1
ATOM 917 O O . VAL A 1 122 ? -17.256 15.191 11.342 1.00 92.19 122 VAL A O 1
ATOM 920 N N . ASP A 1 123 ? -18.031 15.568 13.418 1.00 91.94 123 ASP A N 1
ATOM 921 C CA . ASP A 1 123 ? -18.310 16.989 13.226 1.00 91.94 123 ASP A CA 1
ATOM 922 C C . ASP A 1 123 ? -17.015 17.807 13.374 1.00 91.94 123 ASP A C 1
ATOM 924 O O . ASP A 1 123 ? -16.406 17.843 14.448 1.00 91.94 123 ASP A O 1
ATOM 928 N N . MET A 1 124 ? -16.587 18.454 12.289 1.00 88.56 124 MET A N 1
ATOM 929 C CA . MET A 1 124 ? -15.368 19.268 12.246 1.00 88.56 124 MET A CA 1
ATOM 930 C C . MET A 1 124 ? -15.504 20.625 12.942 1.00 88.56 124 MET A C 1
ATOM 932 O O . MET A 1 124 ? -14.489 21.236 13.304 1.00 88.56 124 MET A O 1
ATOM 936 N N . GLU A 1 125 ? -16.730 21.078 13.191 1.00 91.38 125 GLU A N 1
ATOM 937 C CA . GLU A 1 125 ? -17.005 22.323 13.911 1.00 91.38 125 GLU A CA 1
ATOM 938 C C . GLU A 1 125 ? -17.004 22.120 15.432 1.00 91.38 125 GLU A C 1
ATOM 940 O O . GLU A 1 125 ? -16.908 23.077 16.203 1.00 91.38 125 GLU A O 1
ATOM 945 N N . ALA A 1 126 ? -17.014 20.866 15.891 1.00 93.44 126 ALA A N 1
ATOM 946 C CA . ALA A 1 126 ? -16.961 20.542 17.305 1.00 93.44 126 ALA A CA 1
ATOM 947 C C . ALA A 1 126 ? -15.636 20.989 17.973 1.00 93.44 126 ALA A C 1
ATOM 949 O O . ALA A 1 126 ? -14.580 21.109 17.330 1.00 93.44 126 ALA A O 1
ATOM 950 N N . PRO A 1 127 ? -15.634 21.182 19.308 1.00 96.50 127 PRO A N 1
ATOM 951 C CA . PRO A 1 127 ? -14.407 21.412 20.062 1.00 96.50 127 PRO A CA 1
ATOM 952 C C . PRO A 1 127 ? -13.379 20.297 19.829 1.00 96.50 127 PRO A C 1
ATOM 954 O O . PRO A 1 127 ? -13.717 19.114 19.790 1.00 96.50 127 PRO A O 1
ATOM 957 N N . LEU A 1 128 ? -12.094 20.655 19.738 1.00 95.12 128 LEU A N 1
ATOM 958 C CA . LEU A 1 128 ? -11.024 19.704 19.403 1.00 95.12 128 LEU A CA 1
ATOM 959 C C . LEU A 1 128 ? -10.948 18.511 20.376 1.00 95.12 128 LEU A C 1
ATOM 961 O O . LEU A 1 128 ? -10.618 17.402 19.965 1.00 95.12 128 LEU A O 1
ATOM 965 N N . SER A 1 129 ? -11.283 18.706 21.653 1.00 94.56 129 SER A N 1
ATOM 966 C CA . SER A 1 129 ? -11.376 17.622 22.640 1.00 94.56 129 SER A CA 1
ATOM 967 C C . SER A 1 129 ? -12.439 16.578 22.276 1.00 94.56 129 SER A C 1
ATOM 969 O O . SER A 1 129 ? -12.174 15.380 22.387 1.00 94.56 129 SER A O 1
ATOM 971 N N . ALA A 1 130 ? -13.605 17.016 21.791 1.00 94.81 130 ALA A N 1
ATOM 972 C CA . ALA A 1 130 ? -14.679 16.137 21.339 1.00 94.81 130 ALA A CA 1
ATOM 973 C C . ALA A 1 130 ? -14.271 15.375 20.069 1.00 94.81 130 ALA A C 1
ATOM 975 O O . ALA A 1 130 ? -14.439 14.158 20.013 1.00 94.81 130 ALA A O 1
ATOM 976 N N . ILE A 1 131 ? -13.637 16.060 19.107 1.00 95.00 131 ILE A N 1
ATOM 977 C CA . ILE A 1 131 ? -13.093 15.438 17.887 1.00 95.00 131 ILE A CA 1
ATOM 978 C C . ILE A 1 131 ? -12.080 14.342 18.250 1.00 95.00 131 ILE A C 1
ATOM 980 O O . ILE A 1 131 ? -12.209 13.206 17.799 1.00 95.00 131 ILE A O 1
ATOM 984 N N . ARG A 1 132 ? -11.103 14.646 19.117 1.00 95.06 132 ARG A N 1
ATOM 985 C CA . ARG A 1 132 ? -10.079 13.686 19.575 1.00 95.06 132 ARG A CA 1
ATOM 986 C C . ARG A 1 132 ? -10.697 12.453 20.239 1.00 95.06 132 ARG A C 1
ATOM 988 O O . ARG A 1 132 ? -10.319 11.330 19.915 1.00 95.06 132 ARG A O 1
ATOM 995 N N . SER A 1 133 ? -11.654 12.659 21.147 1.00 92.56 133 SER A N 1
ATOM 996 C CA . SER A 1 133 ? -12.347 11.572 21.850 1.00 92.56 133 SER A CA 1
ATOM 997 C C . SER A 1 133 ? -13.152 10.689 20.889 1.00 92.56 133 SER A C 1
ATOM 999 O O . SER A 1 133 ? -13.077 9.456 20.950 1.00 92.56 133 SER A O 1
ATOM 1001 N N . ARG A 1 134 ? -13.868 11.312 19.943 1.00 93.75 134 ARG A N 1
ATOM 1002 C CA . ARG A 1 134 ? -14.640 10.607 18.918 1.00 93.75 134 ARG A CA 1
ATOM 1003 C C . ARG A 1 134 ? -13.736 9.783 18.006 1.00 93.75 134 AR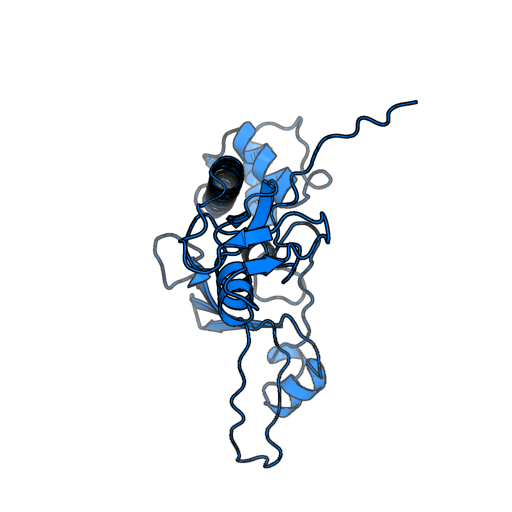G A C 1
ATOM 1005 O O . ARG A 1 134 ? -14.010 8.604 17.808 1.00 93.75 134 ARG A O 1
ATOM 1012 N N . LEU A 1 135 ? -12.643 10.368 17.515 1.00 92.50 135 LEU A N 1
ATOM 1013 C CA . LEU A 1 135 ? -11.668 9.673 16.674 1.00 92.50 135 LEU A CA 1
ATOM 1014 C C . LEU A 1 135 ? -11.049 8.474 17.384 1.00 92.50 135 LEU A C 1
ATOM 1016 O O . LEU A 1 135 ? -11.041 7.384 16.821 1.00 92.50 135 LEU A O 1
ATOM 1020 N N . HIS A 1 136 ? -10.602 8.639 18.630 1.00 90.94 136 HIS A N 1
ATOM 1021 C CA . HIS A 1 136 ? -10.072 7.524 19.413 1.00 90.94 136 HIS A CA 1
ATOM 1022 C C . HIS A 1 136 ? -11.092 6.383 19.526 1.00 90.94 136 HIS A C 1
ATOM 1024 O O . HIS A 1 136 ? -10.773 5.227 19.259 1.00 90.94 136 HIS A O 1
ATOM 1030 N N . THR A 1 137 ? -12.346 6.712 19.847 1.00 91.19 137 THR A N 1
ATOM 1031 C CA . THR A 1 137 ? -13.424 5.722 19.973 1.00 91.19 137 THR A CA 1
ATOM 1032 C C . THR A 1 137 ? -13.663 4.970 18.663 1.00 91.19 137 THR A C 1
ATOM 1034 O O . THR A 1 137 ? -13.727 3.742 18.676 1.00 91.19 137 THR A O 1
ATOM 1037 N N . LEU A 1 138 ? -13.746 5.685 17.535 1.00 89.88 138 LEU A N 1
ATOM 1038 C CA . LEU A 1 138 ? -13.958 5.107 16.201 1.00 89.88 138 LEU A CA 1
ATOM 1039 C C . LEU A 1 138 ? -12.773 4.259 15.719 1.00 89.88 138 LEU A C 1
ATOM 1041 O O . LEU A 1 138 ? -12.958 3.263 15.025 1.00 89.88 138 LEU A O 1
ATOM 1045 N N . MET A 1 139 ? -11.546 4.653 16.057 1.00 88.56 139 MET A N 1
ATOM 1046 C CA . MET A 1 139 ? -10.335 3.935 15.648 1.00 88.56 139 MET A CA 1
ATOM 1047 C C . MET A 1 139 ? -10.111 2.658 16.452 1.00 88.56 139 MET A C 1
ATOM 1049 O O . MET A 1 139 ? -9.632 1.665 15.900 1.00 88.56 139 MET A O 1
ATOM 1053 N N . MET A 1 140 ? -10.495 2.666 17.728 1.00 86.69 140 MET A N 1
ATOM 1054 C CA . MET A 1 140 ? -10.337 1.524 18.629 1.00 86.69 140 MET A CA 1
ATOM 1055 C C . MET A 1 140 ? -11.532 0.566 18.614 1.00 86.69 140 MET A C 1
ATOM 1057 O O . MET A 1 140 ? -11.452 -0.514 19.199 1.00 86.69 140 MET A O 1
ATOM 1061 N N . THR A 1 141 ? -12.626 0.911 17.929 1.00 87.62 141 THR A N 1
ATOM 1062 C CA . THR A 1 141 ? -13.768 0.003 17.785 1.00 87.62 141 THR A CA 1
ATOM 1063 C C . THR A 1 141 ? -13.381 -1.203 16.937 1.00 87.62 141 THR A C 1
ATOM 1065 O O . THR A 1 141 ? -12.700 -1.074 15.916 1.00 87.62 141 THR A O 1
ATOM 1068 N N . SER A 1 142 ? -13.819 -2.386 17.369 1.00 83.25 142 SER A N 1
ATOM 1069 C CA . SER A 1 142 ? -13.663 -3.614 16.589 1.00 83.25 142 SER A CA 1
ATOM 1070 C C . SER A 1 142 ? -14.470 -3.515 15.299 1.00 83.25 142 SER A C 1
ATOM 1072 O O . SER A 1 142 ? -15.604 -3.038 15.310 1.00 83.25 142 SER A O 1
ATOM 1074 N N . ILE A 1 143 ? -13.893 -3.967 14.191 1.00 79.12 143 ILE A N 1
ATOM 1075 C CA . ILE A 1 143 ? -14.634 -4.125 12.941 1.00 79.12 143 ILE A CA 1
ATOM 1076 C C . ILE A 1 143 ? -15.630 -5.273 13.148 1.00 79.12 143 ILE A C 1
ATOM 1078 O O . ILE A 1 143 ? -15.278 -6.304 13.725 1.00 79.12 143 ILE A O 1
ATOM 1082 N N . GLU A 1 144 ? -16.873 -5.099 12.700 1.00 76.75 144 GLU A N 1
ATOM 1083 C CA . GLU A 1 144 ? -17.910 -6.122 12.834 1.00 76.75 144 GLU A CA 1
ATOM 1084 C C . GLU A 1 144 ? -17.448 -7.446 12.215 1.00 76.75 144 GLU A C 1
ATOM 1086 O O . GLU A 1 144 ? -16.914 -7.489 11.106 1.00 76.75 144 GLU A O 1
ATOM 1091 N N . GLY A 1 145 ? -17.585 -8.539 12.969 1.00 70.31 145 GLY A N 1
ATOM 1092 C CA . GLY A 1 145 ? -17.079 -9.834 12.521 1.00 70.31 145 GLY A CA 1
ATOM 1093 C C . GLY A 1 145 ? -15.557 -9.864 12.314 1.00 70.31 145 GLY A C 1
ATOM 1094 O O . GLY A 1 145 ? -15.072 -10.722 11.574 1.00 70.31 145 GLY A O 1
ATOM 1095 N N . SER A 1 146 ? -14.795 -8.980 12.974 1.00 75.25 146 SER A N 1
ATOM 1096 C CA . SER A 1 146 ? -13.325 -8.969 13.038 1.00 75.25 146 SER A CA 1
ATOM 1097 C C . SER A 1 146 ? -12.820 -9.000 14.489 1.00 75.25 146 SER A C 1
ATOM 1099 O O . SER A 1 146 ? -13.531 -8.617 15.409 1.00 75.25 146 SER A O 1
ATOM 1101 N N . MET A 1 147 ? -11.618 -9.541 14.712 1.00 75.31 147 MET A N 1
ATOM 1102 C CA . MET A 1 147 ? -10.884 -9.345 15.979 1.00 75.31 147 MET A CA 1
ATOM 1103 C C . MET A 1 147 ? -10.026 -8.077 15.925 1.00 75.31 147 MET A C 1
ATOM 1105 O O . MET A 1 147 ? -9.416 -7.689 16.915 1.00 75.31 147 MET A O 1
ATOM 1109 N N . MET A 1 148 ? -9.949 -7.455 14.749 1.00 82.81 148 MET A N 1
ATOM 1110 C CA . MET A 1 148 ? -9.184 -6.245 14.531 1.00 82.81 148 MET A CA 1
ATOM 1111 C C . MET A 1 148 ? -10.02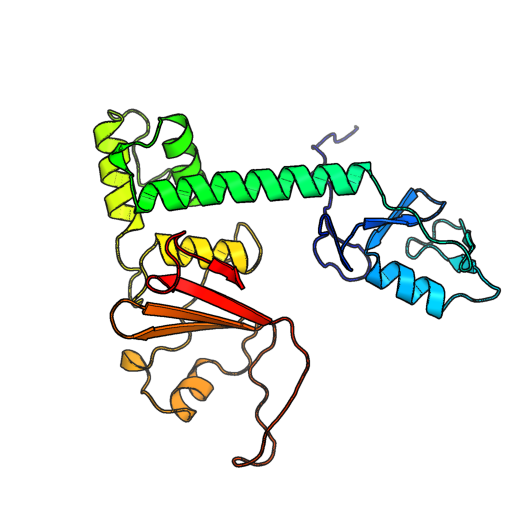7 -5.014 14.817 1.00 82.81 148 MET A C 1
ATOM 1113 O O . MET A 1 148 ? -11.226 -4.984 14.525 1.00 82.81 148 MET A O 1
ATOM 1117 N N . ASN A 1 149 ? -9.369 -3.964 15.292 1.00 86.62 149 ASN A N 1
ATOM 1118 C CA . ASN A 1 149 ? -9.967 -2.637 15.323 1.00 86.62 149 ASN A CA 1
ATOM 1119 C C . ASN A 1 149 ? -9.852 -1.922 13.966 1.00 86.62 149 ASN A C 1
ATOM 1121 O O . ASN A 1 149 ? -9.120 -2.347 13.064 1.00 86.62 149 ASN A O 1
ATOM 1125 N N . ARG A 1 150 ? -10.601 -0.826 13.811 1.00 86.62 150 ARG A N 1
ATOM 1126 C CA . ARG A 1 150 ? -10.625 -0.037 12.573 1.00 86.62 150 ARG A CA 1
ATOM 1127 C C . ARG A 1 150 ? -9.237 0.472 12.191 1.00 86.62 150 ARG A C 1
ATOM 1129 O O . ARG A 1 150 ? -8.879 0.413 11.018 1.00 86.62 150 ARG A O 1
ATOM 1136 N N . MET A 1 151 ? -8.435 0.894 13.168 1.00 87.19 151 MET A N 1
ATOM 1137 C CA . MET A 1 151 ? -7.067 1.367 12.939 1.00 87.19 151 MET A CA 1
ATOM 1138 C C . MET A 1 151 ? -6.182 0.284 12.305 1.00 87.19 151 MET A C 1
ATOM 1140 O O . MET A 1 151 ? -5.556 0.524 11.274 1.00 87.19 151 MET A O 1
ATOM 1144 N N . GLN A 1 152 ? -6.200 -0.932 12.849 1.00 88.19 152 GLN A N 1
ATOM 1145 C CA . GLN A 1 152 ? -5.479 -2.079 12.296 1.00 88.19 152 GLN A CA 1
ATOM 1146 C C . GLN A 1 152 ? -5.916 -2.390 10.858 1.00 88.19 152 GLN A C 1
ATOM 1148 O O . GLN A 1 152 ? -5.076 -2.661 10.000 1.00 88.19 152 GLN A O 1
ATOM 1153 N N . GLY A 1 153 ? -7.218 -2.292 10.571 1.00 87.56 153 GLY A N 1
ATOM 1154 C CA . GLY A 1 153 ? -7.746 -2.436 9.212 1.00 87.56 153 GLY A CA 1
ATOM 1155 C C . GLY A 1 153 ? -7.210 -1.375 8.246 1.00 87.56 153 GLY A C 1
ATOM 1156 O O . GLY A 1 153 ? -6.869 -1.699 7.106 1.00 87.56 153 GLY A O 1
ATOM 1157 N N . VAL A 1 154 ? -7.076 -0.125 8.699 1.00 86.88 154 VAL A N 1
ATOM 1158 C CA . VAL A 1 154 ? -6.529 0.975 7.889 1.00 86.88 154 VAL A CA 1
ATOM 1159 C C . VAL A 1 154 ? -5.054 0.743 7.557 1.00 86.88 154 VAL A C 1
ATOM 1161 O O . VAL A 1 154 ? -4.684 0.892 6.393 1.00 86.88 154 VAL A O 1
ATOM 1164 N N . PHE A 1 155 ? -4.225 0.321 8.521 1.00 88.81 155 PHE A N 1
ATOM 1165 C CA . PHE A 1 155 ? -2.811 0.004 8.258 1.00 88.81 155 PHE A CA 1
ATOM 1166 C C . PHE A 1 155 ? -2.657 -1.092 7.201 1.00 88.81 155 PHE A C 1
ATOM 1168 O O . PHE A 1 155 ? -1.931 -0.904 6.225 1.00 88.81 155 PHE A O 1
ATOM 1175 N N . LEU A 1 156 ? -3.394 -2.199 7.341 1.00 88.94 156 LEU A N 1
ATOM 1176 C CA . LEU A 1 156 ? -3.351 -3.284 6.358 1.00 88.94 156 LEU A CA 1
ATOM 1177 C C . LEU A 1 156 ? -3.819 -2.822 4.976 1.00 88.94 156 LEU A C 1
ATOM 1179 O O . LEU A 1 156 ? -3.138 -3.068 3.985 1.00 88.94 156 LEU A O 1
ATOM 1183 N N . THR A 1 157 ? -4.935 -2.095 4.908 1.00 87.06 157 THR A N 1
ATOM 1184 C CA . THR A 1 157 ? -5.464 -1.569 3.640 1.00 87.06 157 THR A CA 1
ATOM 1185 C C . THR A 1 157 ? -4.443 -0.669 2.941 1.00 87.06 157 THR A C 1
ATOM 1187 O O . THR A 1 157 ? -4.246 -0.758 1.730 1.00 87.06 157 THR A O 1
ATOM 1190 N N . LYS A 1 158 ? -3.743 0.177 3.706 1.00 84.44 158 LYS A N 1
ATOM 1191 C CA . LYS A 1 158 ? -2.691 1.048 3.175 1.00 84.44 158 LYS A CA 1
ATOM 1192 C C . LYS A 1 158 ? -1.492 0.251 2.664 1.00 84.44 158 LYS A C 1
ATOM 1194 O O . LYS A 1 158 ? -1.007 0.548 1.576 1.00 84.44 158 LYS A O 1
ATOM 1199 N N . TRP A 1 159 ? -1.049 -0.776 3.389 1.00 86.06 159 TRP A N 1
ATOM 1200 C CA . TRP A 1 159 ? 0.101 -1.598 2.995 1.00 86.06 159 TRP A CA 1
ATOM 1201 C C . TRP A 1 159 ? -0.139 -2.511 1.790 1.00 86.06 159 TRP A C 1
ATOM 1203 O O . TRP A 1 159 ? 0.823 -2.807 1.080 1.00 86.06 159 TRP A O 1
ATOM 1213 N N . VAL A 1 160 ? -1.382 -2.946 1.558 1.00 84.06 160 VAL A N 1
ATOM 1214 C CA . VAL A 1 160 ? -1.773 -3.813 0.426 1.00 84.06 160 VAL A CA 1
ATOM 1215 C C . VAL A 1 160 ? -1.882 -3.042 -0.902 1.00 84.06 160 VAL A C 1
ATOM 1217 O O . VAL A 1 160 ? -1.918 -3.647 -1.969 1.00 84.06 160 VAL A O 1
ATOM 1220 N N . GLY A 1 161 ? -1.852 -1.707 -0.874 1.00 65.94 161 GLY A N 1
ATOM 1221 C CA . GLY A 1 161 ? -1.645 -0.905 -2.084 1.00 65.94 161 GLY A CA 1
ATOM 1222 C C . GLY A 1 161 ? -2.838 -0.058 -2.518 1.00 65.94 161 GLY A C 1
ATOM 1223 O O . GLY A 1 161 ? -3.336 -0.201 -3.632 1.00 65.94 161 GLY A O 1
ATOM 1224 N N . GLY A 1 162 ? -3.217 0.907 -1.679 1.00 59.78 162 GLY A N 1
ATOM 1225 C CA . GLY A 1 162 ? -3.777 2.169 -2.170 1.00 59.78 162 GLY A CA 1
ATOM 1226 C C . GLY A 1 162 ? -5.231 2.469 -1.806 1.00 59.78 162 GLY A C 1
ATOM 1227 O O . GLY A 1 162 ? -6.054 1.598 -1.531 1.00 59.78 162 GLY A O 1
ATOM 1228 N N . THR A 1 163 ? -5.529 3.768 -1.789 1.00 48.94 163 THR A N 1
ATOM 1229 C CA . THR A 1 163 ? -6.848 4.363 -1.545 1.00 48.94 163 THR A CA 1
ATOM 1230 C C . THR A 1 163 ? -7.925 3.727 -2.424 1.00 48.94 163 THR A C 1
ATOM 1232 O O . THR A 1 163 ? -7.853 3.824 -3.643 1.00 48.94 163 THR A O 1
ATOM 1235 N N . GLY A 1 164 ? -8.930 3.101 -1.805 1.00 52.62 164 GLY A N 1
ATOM 1236 C CA . GLY A 1 164 ? -10.100 2.542 -2.496 1.00 52.62 164 GLY A CA 1
ATOM 1237 C C . GLY A 1 164 ? -10.202 1.015 -2.482 1.00 52.62 164 GLY A C 1
ATOM 1238 O O . GLY A 1 164 ? -11.289 0.497 -2.724 1.00 52.62 164 GLY A O 1
ATOM 1239 N N . LYS A 1 165 ? -9.133 0.280 -2.139 1.00 67.88 165 LYS A N 1
ATOM 1240 C CA . LYS A 1 165 ? -9.263 -1.147 -1.803 1.00 67.88 165 LYS A CA 1
ATOM 1241 C C . LYS A 1 165 ? -9.886 -1.283 -0.410 1.00 67.88 165 LYS A C 1
ATOM 1243 O O . LYS A 1 165 ? -9.542 -0.528 0.495 1.00 67.88 165 LYS A O 1
ATOM 1248 N N . SER A 1 166 ? -10.803 -2.231 -0.234 1.00 74.94 166 SER A N 1
ATOM 1249 C CA . SER A 1 166 ? -11.373 -2.578 1.070 1.00 74.94 166 SER A CA 1
ATOM 1250 C C . SER A 1 166 ? -11.051 -4.029 1.406 1.00 74.94 166 SER A C 1
ATOM 1252 O O . SER A 1 166 ? -11.025 -4.901 0.537 1.00 74.94 166 SER A O 1
ATOM 1254 N N . LEU A 1 167 ? -10.771 -4.290 2.682 1.00 82.94 167 LEU A N 1
ATOM 1255 C CA . LEU A 1 167 ? -10.560 -5.648 3.163 1.00 82.94 167 LEU A CA 1
ATOM 1256 C C . LEU A 1 167 ? -11.911 -6.335 3.343 1.00 82.94 167 LEU A C 1
ATOM 1258 O O . LEU A 1 167 ? -12.804 -5.811 4.011 1.00 82.94 167 LEU A O 1
ATOM 1262 N N . ARG A 1 168 ? -12.038 -7.537 2.785 1.00 86.31 168 ARG A N 1
ATOM 1263 C CA . ARG A 1 168 ? -13.194 -8.411 2.978 1.00 86.31 168 ARG A CA 1
ATOM 1264 C C . ARG A 1 168 ? -12.769 -9.633 3.781 1.00 86.31 168 ARG A C 1
ATOM 1266 O O . ARG A 1 168 ? -11.843 -10.336 3.391 1.00 86.31 168 ARG A O 1
ATOM 1273 N N . SER A 1 169 ? -13.470 -9.908 4.878 1.00 89.44 169 SER A N 1
ATOM 1274 C CA . SER A 1 169 ? -13.255 -11.125 5.666 1.00 89.44 169 SER A CA 1
ATOM 1275 C C . SER A 1 169 ? -13.763 -12.346 4.894 1.00 89.44 169 SER A C 1
ATOM 1277 O O . SER A 1 169 ? -14.972 -12.509 4.723 1.00 89.44 169 SER A O 1
ATOM 1279 N N . LEU A 1 170 ? -12.842 -13.181 4.403 1.00 92.44 170 LEU A N 1
ATOM 1280 C CA . LEU A 1 170 ? -13.168 -14.416 3.678 1.00 92.44 170 LEU A CA 1
ATOM 1281 C C . LEU A 1 170 ? -13.381 -15.590 4.637 1.00 92.44 170 LEU A C 1
ATOM 1283 O O . LEU A 1 170 ? -14.366 -16.311 4.524 1.00 92.44 170 LEU A O 1
ATOM 1287 N N . TYR A 1 171 ? -12.484 -15.737 5.612 1.00 92.81 171 TYR A N 1
ATOM 1288 C CA . TYR A 1 171 ? -12.443 -16.858 6.545 1.00 92.81 171 TYR A CA 1
ATOM 1289 C C . TYR A 1 171 ? -12.172 -16.389 7.975 1.00 92.81 171 TYR A C 1
ATOM 1291 O O . TYR A 1 171 ? -11.397 -15.459 8.214 1.00 92.81 171 TYR A O 1
ATOM 1299 N N . ARG A 1 172 ? -12.770 -17.093 8.934 1.00 92.44 172 ARG A N 1
ATOM 1300 C CA . ARG A 1 172 ? -12.520 -16.951 10.363 1.00 92.44 172 ARG A CA 1
ATOM 1301 C C . ARG A 1 172 ? -12.697 -18.296 11.059 1.00 92.44 172 ARG A C 1
ATOM 1303 O O . ARG A 1 172 ? -13.806 -18.815 11.099 1.00 92.44 172 ARG A O 1
ATOM 1310 N N . ALA A 1 173 ? -11.660 -18.760 11.755 1.00 92.31 173 ALA A N 1
ATOM 1311 C CA . ALA A 1 173 ? -11.684 -20.038 12.476 1.00 92.31 173 ALA A CA 1
ATOM 1312 C C . ALA A 1 173 ? -12.875 -20.193 13.446 1.00 92.31 173 ALA A C 1
ATOM 1314 O O . ALA A 1 173 ? -13.482 -21.254 13.529 1.00 92.31 173 ALA A O 1
ATOM 1315 N N . THR A 1 174 ? -13.253 -19.122 14.154 1.00 90.19 174 THR A N 1
ATOM 1316 C CA . THR A 1 174 ? -14.374 -19.136 15.113 1.00 90.19 174 THR A CA 1
ATOM 1317 C C . THR A 1 174 ? -15.765 -19.101 14.474 1.00 90.19 174 THR A C 1
ATOM 1319 O O . THR A 1 174 ? -16.742 -19.347 15.174 1.00 90.19 174 THR A O 1
ATOM 1322 N N . ARG A 1 175 ? -15.877 -18.782 13.177 1.00 91.56 175 ARG A N 1
ATOM 1323 C CA . ARG A 1 175 ? -17.148 -18.731 12.429 1.00 91.56 175 ARG A CA 1
ATOM 1324 C C . ARG A 1 175 ? -17.279 -19.903 11.462 1.00 91.56 175 ARG A C 1
ATOM 1326 O O . ARG A 1 175 ? -18.343 -20.499 11.377 1.00 91.56 175 ARG A O 1
ATOM 1333 N N . ASP A 1 176 ? -16.209 -20.197 10.734 1.00 95.00 176 ASP A N 1
ATOM 1334 C CA . ASP A 1 176 ? -16.219 -21.095 9.579 1.00 95.00 176 ASP A CA 1
ATOM 1335 C C . ASP A 1 176 ? -15.663 -22.490 9.892 1.00 95.00 176 ASP A C 1
ATOM 1337 O O . ASP A 1 176 ? -15.795 -23.379 9.056 1.00 95.00 176 ASP A O 1
ATOM 1341 N N . GLY A 1 177 ? -15.085 -22.673 11.085 1.00 96.06 177 GLY A N 1
ATOM 1342 C CA . GLY A 1 177 ? -14.409 -23.894 11.520 1.00 96.06 177 GLY A CA 1
ATOM 1343 C C . GLY A 1 177 ? -12.882 -23.732 11.520 1.00 96.06 177 GLY A C 1
ATOM 1344 O O . GLY A 1 177 ? -12.355 -22.952 10.732 1.00 96.06 177 GLY A O 1
ATOM 1345 N N . PRO A 1 178 ? -12.145 -24.400 12.425 1.00 95.12 178 PRO A N 1
ATOM 1346 C CA . PRO A 1 178 ? -10.704 -24.198 12.582 1.00 95.12 178 PRO A CA 1
ATOM 1347 C C . PRO A 1 178 ? -9.847 -25.072 11.654 1.00 95.12 178 PRO A C 1
ATOM 1349 O O . PRO A 1 178 ? -8.619 -25.019 11.750 1.00 95.12 178 PRO A O 1
ATOM 1352 N N . SER A 1 179 ? -10.450 -25.928 10.821 1.00 95.56 179 SER A N 1
ATOM 1353 C CA . SER A 1 179 ? -9.692 -26.885 10.014 1.00 95.56 179 SER A CA 1
ATOM 1354 C C . SER A 1 179 ? -9.087 -26.235 8.767 1.00 95.56 179 SER A C 1
ATOM 1356 O O . SER A 1 179 ? -9.571 -25.224 8.257 1.00 95.56 179 SER A O 1
ATOM 1358 N N . TYR A 1 180 ? -8.037 -26.855 8.225 1.00 90.31 180 TYR A N 1
ATOM 1359 C CA . TYR A 1 180 ? -7.459 -26.422 6.952 1.00 90.31 180 TYR A CA 1
ATOM 1360 C C . TYR A 1 180 ? -8.476 -26.512 5.800 1.00 90.31 180 TYR A C 1
ATOM 1362 O O . TYR A 1 180 ? -8.532 -25.624 4.956 1.00 90.31 180 TYR A O 1
ATOM 1370 N N . GLY A 1 181 ? -9.347 -27.527 5.809 1.00 92.88 181 GLY A N 1
ATOM 1371 C CA . GLY A 1 181 ? -10.426 -27.655 4.826 1.00 92.88 181 GLY A CA 1
ATOM 1372 C C . GLY A 1 181 ? -11.437 -26.504 4.885 1.00 92.88 181 GLY A C 1
ATOM 1373 O O . GLY A 1 181 ? -11.887 -26.041 3.839 1.00 92.88 181 GLY A O 1
ATOM 1374 N N . ASP A 1 182 ? -11.744 -25.989 6.080 1.00 95.88 182 ASP A N 1
ATOM 1375 C CA . ASP A 1 182 ? -12.641 -24.837 6.250 1.00 95.88 182 ASP A CA 1
ATOM 1376 C C . ASP A 1 182 ? -12.040 -23.559 5.664 1.00 95.88 182 ASP A C 1
ATOM 1378 O O . ASP A 1 182 ? -12.724 -22.820 4.952 1.00 95.88 182 ASP A O 1
ATOM 1382 N N . LEU A 1 183 ? -10.742 -23.336 5.906 1.00 94.44 183 LEU A N 1
ATOM 1383 C CA . LEU A 1 183 ? -9.992 -22.240 5.297 1.00 94.44 183 LEU A CA 1
ATOM 1384 C C . LEU A 1 183 ? -10.078 -22.315 3.770 1.00 94.44 183 LEU A C 1
ATOM 1386 O O . LEU A 1 183 ? -10.479 -21.342 3.133 1.00 94.44 183 LEU A O 1
ATOM 1390 N N . LEU A 1 184 ? -9.730 -23.464 3.185 1.00 93.50 184 LEU A N 1
ATOM 1391 C CA . LEU A 1 184 ? -9.703 -23.633 1.731 1.00 93.50 184 LEU A CA 1
ATOM 1392 C C . LEU A 1 184 ? -11.086 -23.471 1.101 1.00 93.50 184 LEU A C 1
ATOM 1394 O O . LEU A 1 184 ? -11.219 -22.788 0.087 1.00 93.50 184 LEU A O 1
ATOM 1398 N N . ARG A 1 185 ? -12.124 -24.026 1.734 1.00 95.12 185 ARG A N 1
ATOM 1399 C CA . ARG A 1 185 ? -13.519 -23.886 1.296 1.00 95.12 185 ARG A CA 1
ATOM 1400 C C . ARG A 1 185 ? -13.963 -22.422 1.244 1.00 95.12 185 ARG A C 1
ATOM 1402 O O . ARG A 1 185 ? -14.730 -22.055 0.359 1.00 95.12 185 ARG A O 1
ATOM 1409 N N . CYS A 1 186 ? -13.520 -21.601 2.196 1.00 95.00 186 CYS A N 1
ATOM 1410 C CA . CYS A 1 186 ? -13.888 -20.187 2.283 1.00 95.00 186 CYS A CA 1
ATOM 1411 C C . CYS A 1 186 ? -13.035 -19.274 1.389 1.00 95.00 186 CYS A C 1
ATOM 1413 O O . CYS A 1 186 ? -13.553 -18.300 0.846 1.00 95.00 186 CYS A O 1
ATOM 1415 N N . VAL A 1 187 ? -11.734 -19.551 1.265 1.00 93.88 187 VAL A N 1
ATOM 1416 C CA . VAL A 1 187 ? -10.790 -18.713 0.506 1.00 93.88 187 VAL A CA 1
ATOM 1417 C C . VAL A 1 187 ? -10.878 -18.985 -0.998 1.00 93.88 187 VAL A C 1
ATOM 1419 O O . VAL A 1 187 ? -10.830 -18.038 -1.789 1.00 93.88 187 VAL A O 1
ATOM 1422 N N . GLY A 1 188 ? -11.038 -20.251 -1.397 1.00 91.44 188 GLY A N 1
ATOM 1423 C CA . GLY A 1 188 ? -11.083 -20.657 -2.801 1.00 91.44 188 GLY A CA 1
ATOM 1424 C C . GLY A 1 188 ? -9.820 -20.254 -3.569 1.00 91.44 188 GLY A C 1
ATOM 1425 O O . GLY A 1 188 ? -8.704 -20.415 -3.081 1.00 91.44 188 GLY A O 1
ATOM 1426 N N . ASP A 1 189 ? -10.011 -19.696 -4.762 1.00 91.00 189 ASP A N 1
ATOM 1427 C CA . ASP A 1 189 ? -8.972 -19.222 -5.686 1.00 91.00 189 ASP A CA 1
ATOM 1428 C C . ASP A 1 189 ? -8.648 -17.721 -5.532 1.00 91.00 189 ASP A C 1
ATOM 1430 O O . ASP A 1 189 ? -7.979 -17.119 -6.380 1.00 91.00 189 ASP A O 1
ATOM 1434 N N . THR A 1 190 ? -9.117 -17.100 -4.444 1.00 93.69 190 THR A N 1
ATOM 1435 C CA . THR A 1 190 ? -8.948 -15.662 -4.203 1.00 93.69 190 THR A CA 1
ATOM 1436 C C . THR A 1 190 ? -7.465 -15.282 -4.084 1.00 93.69 190 THR A C 1
ATOM 1438 O O . THR A 1 190 ? -6.674 -15.997 -3.471 1.00 93.69 190 THR A O 1
ATOM 1441 N N . LYS A 1 191 ? -7.101 -14.123 -4.647 1.00 91.75 191 LYS A N 1
ATOM 1442 C CA . LYS A 1 191 ? -5.758 -13.509 -4.619 1.00 91.75 191 LYS A CA 1
ATOM 1443 C C . LYS A 1 191 ? -5.720 -12.299 -3.679 1.00 91.75 191 LYS A C 1
ATOM 1445 O O . LYS A 1 191 ? -6.763 -11.908 -3.159 1.00 91.75 191 LYS A O 1
ATOM 1450 N N . ASP A 1 192 ? -4.547 -11.689 -3.498 1.00 90.44 192 ASP A N 1
ATOM 1451 C CA . ASP A 1 192 ? -4.335 -10.557 -2.579 1.00 90.44 192 ASP A CA 1
ATOM 1452 C C . ASP A 1 192 ? -4.813 -10.876 -1.146 1.00 90.44 192 ASP A C 1
ATOM 1454 O O . ASP A 1 192 ? -5.622 -10.163 -0.543 1.00 90.44 192 ASP A O 1
ATOM 1458 N N . LEU A 1 193 ? -4.336 -11.995 -0.601 1.00 93.31 193 LEU A N 1
ATOM 1459 C CA . LEU A 1 193 ? -4.776 -12.516 0.688 1.00 93.31 193 LEU A CA 1
ATOM 1460 C C . LEU A 1 193 ? -3.977 -11.906 1.839 1.00 93.31 193 LEU A C 1
ATOM 1462 O O . LEU A 1 193 ? -2.750 -11.833 1.804 1.00 93.31 193 LEU A O 1
ATOM 1466 N N . VAL A 1 194 ? -4.686 -11.534 2.906 1.00 93.12 194 VAL A N 1
ATOM 1467 C CA . VAL A 1 194 ? -4.096 -11.104 4.178 1.00 93.12 194 VAL A CA 1
ATOM 1468 C C . VAL A 1 194 ? -4.507 -12.088 5.264 1.00 93.12 194 VAL A C 1
ATOM 1470 O O . VAL A 1 194 ? -5.680 -12.180 5.626 1.00 93.12 194 VAL A O 1
ATOM 1473 N N . PHE A 1 195 ? -3.533 -12.806 5.809 1.00 94.00 195 PHE A N 1
ATOM 1474 C CA . PHE A 1 195 ? -3.725 -13.698 6.945 1.00 94.00 195 PHE A CA 1
ATOM 1475 C C . PHE A 1 195 ? -3.467 -12.928 8.230 1.00 94.00 195 PHE A C 1
ATOM 1477 O O . PHE A 1 195 ? -2.413 -12.318 8.373 1.00 94.00 195 PHE A O 1
ATOM 1484 N N . VAL A 1 196 ? -4.412 -12.965 9.170 1.00 93.25 196 VAL A N 1
ATOM 1485 C CA . VAL A 1 196 ? -4.285 -12.303 10.474 1.00 93.25 196 VAL A CA 1
ATOM 1486 C C . VAL A 1 196 ? -4.421 -13.343 11.575 1.00 93.25 196 VAL A C 1
ATOM 1488 O O . VAL A 1 196 ? -5.442 -14.020 11.686 1.00 93.25 196 VAL A O 1
ATOM 1491 N N . VAL A 1 197 ? -3.393 -13.438 12.411 1.00 92.94 197 VAL A N 1
ATOM 1492 C CA . VAL A 1 197 ? -3.329 -14.318 13.576 1.00 92.94 197 VAL A CA 1
ATOM 1493 C C . VAL A 1 197 ? -3.331 -13.456 14.834 1.00 92.94 197 VAL A C 1
ATOM 1495 O O . VAL A 1 197 ? -2.574 -12.491 14.945 1.00 92.94 197 VAL A O 1
ATOM 1498 N N . SER A 1 198 ? -4.190 -13.812 15.790 1.00 91.00 198 SER A N 1
ATOM 1499 C CA . SER A 1 198 ? -4.221 -13.202 17.119 1.00 91.00 198 SER A CA 1
ATOM 1500 C C . SER A 1 198 ? -3.853 -14.241 18.170 1.00 91.00 198 SER A C 1
ATOM 1502 O O . SER A 1 198 ? -4.419 -15.335 18.195 1.00 91.00 198 SER A O 1
ATOM 1504 N N . LYS A 1 199 ? -2.891 -13.900 19.028 1.00 90.12 199 LYS A N 1
ATOM 1505 C CA . LYS A 1 199 ? -2.455 -14.726 20.156 1.00 90.12 199 LYS A CA 1
ATOM 1506 C C . LYS A 1 199 ? -2.131 -13.822 21.342 1.00 90.12 199 LYS A C 1
ATOM 1508 O O . LYS A 1 199 ? -1.075 -13.199 21.369 1.00 90.12 199 LYS A O 1
ATOM 1513 N N . GLY A 1 200 ? -3.025 -13.764 22.328 1.00 88.62 200 GLY A N 1
ATOM 1514 C CA . GLY A 1 200 ? -2.877 -12.849 23.464 1.00 88.62 200 GLY A CA 1
ATOM 1515 C C . GLY A 1 200 ? -2.851 -11.391 22.997 1.00 88.62 200 GLY A C 1
ATOM 1516 O O . GLY A 1 200 ? -3.745 -10.961 22.275 1.00 88.62 200 GLY A O 1
ATOM 1517 N N . GLU A 1 201 ? -1.811 -10.648 23.372 1.00 86.56 201 GLU A N 1
ATOM 1518 C CA . GLU A 1 201 ? -1.598 -9.256 22.942 1.00 86.56 201 GLU A CA 1
ATOM 1519 C C . GLU A 1 201 ? -1.022 -9.115 21.522 1.00 86.56 201 GLU A C 1
ATOM 1521 O O . GLU A 1 201 ? -0.963 -8.013 20.972 1.00 86.56 201 GLU A O 1
ATOM 1526 N N . TYR A 1 202 ? -0.596 -10.222 20.910 1.00 91.06 202 TYR A N 1
ATOM 1527 C CA . TYR A 1 202 ? 0.043 -10.209 19.602 1.00 91.06 202 TYR A CA 1
ATOM 1528 C C . TYR A 1 202 ? -0.993 -10.323 18.488 1.00 91.06 202 TYR A C 1
ATOM 1530 O O . TYR A 1 202 ? -1.799 -11.257 18.456 1.00 91.06 202 TYR A O 1
ATOM 1538 N N . VAL A 1 203 ? -0.922 -9.397 17.534 1.00 92.38 203 VAL A N 1
ATOM 1539 C CA . VAL A 1 203 ? -1.680 -9.443 16.279 1.00 92.38 203 VAL A CA 1
ATOM 1540 C C . VAL A 1 203 ? -0.678 -9.308 15.149 1.00 92.38 203 VAL A C 1
ATOM 1542 O O . VAL A 1 203 ? -0.000 -8.289 15.055 1.00 92.38 203 VAL A O 1
ATOM 1545 N N . PHE A 1 204 ? -0.545 -10.333 14.319 1.00 95.06 204 PHE A N 1
ATOM 1546 C CA . PHE A 1 204 ? 0.482 -10.414 13.281 1.00 95.06 204 PHE A CA 1
ATOM 1547 C C . PHE A 1 204 ? 0.001 -11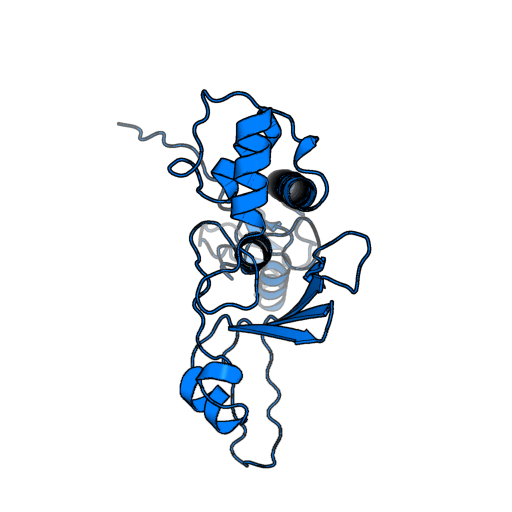.279 12.121 1.00 95.06 204 PHE A C 1
ATOM 1549 O O . PHE A 1 204 ? -1.076 -11.875 12.186 1.00 95.06 204 PHE A O 1
ATOM 1556 N N . GLY A 1 205 ? 0.777 -11.339 11.047 1.00 95.31 205 GLY A N 1
ATOM 1557 C CA . GLY A 1 205 ? 0.371 -12.110 9.890 1.00 95.31 205 GLY A CA 1
ATOM 1558 C C . GLY A 1 205 ? 1.245 -11.920 8.668 1.00 95.31 205 GLY A C 1
ATOM 1559 O O . GLY A 1 205 ? 2.387 -11.467 8.760 1.00 95.31 205 GLY A O 1
ATOM 1560 N N . ALA A 1 206 ? 0.681 -12.286 7.523 1.00 95.56 206 ALA A N 1
ATOM 1561 C CA . ALA A 1 206 ? 1.340 -12.181 6.234 1.00 95.56 206 ALA A CA 1
ATOM 1562 C C . ALA A 1 206 ? 0.349 -11.770 5.145 1.00 95.56 206 ALA A C 1
ATOM 1564 O O . ALA A 1 206 ? -0.833 -12.121 5.190 1.00 95.56 206 ALA A O 1
ATOM 1565 N N . PHE A 1 207 ? 0.856 -11.029 4.170 1.00 94.19 207 PHE A N 1
ATOM 1566 C CA . PHE A 1 207 ? 0.205 -10.799 2.893 1.00 94.19 207 PHE A CA 1
ATOM 1567 C C . PHE A 1 207 ? 0.843 -11.691 1.835 1.00 94.19 207 PHE A C 1
ATOM 1569 O O . PHE A 1 207 ? 2.064 -11.853 1.827 1.00 94.19 207 PHE A O 1
ATOM 1576 N N . VAL A 1 208 ? 0.021 -12.200 0.925 1.00 92.12 208 VAL A N 1
ATOM 1577 C CA . VAL A 1 208 ? 0.454 -12.856 -0.309 1.00 92.12 208 VAL A CA 1
ATOM 1578 C C . VAL A 1 208 ? -0.380 -12.319 -1.470 1.00 92.12 208 VAL A C 1
ATOM 1580 O O . VAL A 1 208 ? -1.609 -12.300 -1.404 1.00 92.12 208 VAL A O 1
ATOM 1583 N N . SER A 1 209 ? 0.273 -11.861 -2.537 1.00 89.81 209 SER A N 1
ATOM 1584 C CA . SER A 1 209 ? -0.423 -11.380 -3.739 1.00 89.81 209 SER A CA 1
ATOM 1585 C C . SER A 1 209 ? -1.032 -12.528 -4.542 1.00 89.81 209 SER A C 1
ATOM 1587 O O . SER A 1 209 ? -2.060 -12.372 -5.203 1.00 89.81 209 SER A O 1
ATOM 1589 N N . GLY A 1 210 ? -0.422 -13.712 -4.458 1.00 89.00 210 GLY A N 1
ATOM 1590 C CA . GLY A 1 210 ? -0.944 -14.939 -5.045 1.00 89.00 210 GLY A CA 1
ATOM 1591 C C . GLY A 1 210 ? -2.180 -15.478 -4.319 1.00 89.00 210 GLY A C 1
ATOM 1592 O O . GLY A 1 210 ? -2.498 -15.087 -3.198 1.00 89.00 210 GLY A O 1
ATOM 1593 N N . GLY A 1 211 ? -2.866 -16.417 -4.970 1.00 90.69 211 GLY A N 1
ATOM 1594 C CA . GLY A 1 211 ? -3.831 -17.291 -4.300 1.00 90.69 211 GLY A CA 1
ATOM 1595 C C . GLY A 1 211 ? -3.136 -18.495 -3.665 1.00 90.69 211 GLY A C 1
ATOM 1596 O O . GLY A 1 211 ? -1.942 -18.718 -3.888 1.00 90.69 211 GLY A O 1
ATOM 1597 N N . LEU A 1 212 ? -3.881 -19.280 -2.887 1.00 91.56 212 LEU A N 1
ATOM 1598 C CA . LEU A 1 212 ? -3.392 -20.550 -2.347 1.00 91.56 212 LEU A CA 1
ATOM 1599 C C . LEU A 1 212 ? -3.332 -21.597 -3.468 1.00 91.56 212 LEU A C 1
ATOM 1601 O O . LEU A 1 212 ? -4.369 -21.974 -4.009 1.00 91.56 212 LEU A O 1
ATOM 1605 N N . GLN A 1 213 ? -2.129 -22.063 -3.819 1.00 90.88 213 GLN A N 1
ATOM 1606 C CA . GLN A 1 213 ? -1.944 -23.123 -4.817 1.00 90.88 213 GLN A CA 1
ATOM 1607 C C . GLN A 1 213 ? -1.658 -24.445 -4.112 1.00 90.88 213 GLN A C 1
ATOM 1609 O O . GLN A 1 213 ? -0.549 -24.680 -3.630 1.00 90.88 213 GLN A O 1
ATOM 1614 N N . LEU A 1 214 ? -2.678 -25.296 -4.035 1.00 90.06 214 LEU A N 1
ATOM 1615 C CA . LEU A 1 214 ? -2.568 -26.599 -3.392 1.00 90.06 214 LEU A CA 1
ATOM 1616 C C . LEU A 1 214 ? -1.650 -27.534 -4.195 1.00 90.06 214 LEU A C 1
ATOM 1618 O O . LEU A 1 214 ? -1.670 -27.478 -5.424 1.00 90.06 214 LEU A O 1
ATOM 1622 N N . PRO A 1 215 ? -0.861 -28.385 -3.521 1.00 89.69 215 PRO A N 1
ATOM 1623 C CA . PRO A 1 215 ? -0.148 -29.474 -4.178 1.00 89.69 215 PRO A CA 1
ATOM 1624 C C . PRO A 1 215 ? -1.131 -30.516 -4.735 1.00 89.69 215 PRO A C 1
ATOM 1626 O O . PRO A 1 215 ? -2.215 -30.712 -4.182 1.00 89.69 215 PRO A O 1
ATOM 1629 N N . ASP A 1 216 ? -0.726 -31.224 -5.793 1.00 89.44 216 ASP A N 1
ATOM 1630 C CA . ASP A 1 216 ? -1.502 -32.342 -6.355 1.00 89.44 216 ASP A CA 1
ATOM 1631 C C . ASP A 1 216 ? -1.631 -33.511 -5.357 1.00 89.44 216 ASP A C 1
ATOM 1633 O O . ASP A 1 216 ? -2.658 -34.190 -5.300 1.00 89.44 216 ASP A O 1
ATOM 1637 N N . ASP A 1 217 ? -0.589 -33.736 -4.549 1.00 89.38 217 ASP A N 1
ATOM 1638 C CA . ASP A 1 217 ? -0.585 -34.683 -3.432 1.00 89.38 217 ASP A CA 1
ATOM 1639 C C . ASP A 1 217 ? -1.034 -33.970 -2.140 1.00 89.38 217 ASP A C 1
ATOM 1641 O O . ASP A 1 217 ? -0.379 -33.007 -1.736 1.00 89.38 217 ASP A O 1
ATOM 1645 N N . PRO A 1 218 ? -2.079 -34.444 -1.429 1.00 83.12 218 PRO A N 1
ATOM 1646 C CA . PRO A 1 218 ? -2.520 -33.881 -0.147 1.00 83.12 218 PRO A CA 1
ATOM 1647 C C . PRO A 1 218 ? -1.454 -33.834 0.959 1.00 83.12 218 PRO A C 1
ATOM 1649 O O . PRO A 1 218 ? -1.624 -33.110 1.940 1.00 83.12 218 PRO A O 1
ATOM 1652 N N . THR A 1 219 ? -0.386 -34.623 0.835 1.00 86.06 219 THR A N 1
ATOM 1653 C CA . THR A 1 219 ? 0.776 -34.626 1.740 1.00 86.06 219 THR A CA 1
ATOM 1654 C C . THR A 1 219 ? 1.997 -33.912 1.159 1.00 86.06 219 THR A C 1
ATOM 1656 O O . THR A 1 219 ? 3.024 -33.789 1.828 1.00 86.06 219 THR A O 1
ATOM 1659 N N . GLY A 1 220 ? 1.882 -33.436 -0.081 1.00 87.88 220 GLY A N 1
ATOM 1660 C CA . GLY A 1 220 ? 2.926 -32.727 -0.797 1.00 87.88 220 GLY A CA 1
ATOM 1661 C C . GLY A 1 220 ? 3.114 -31.289 -0.323 1.00 87.88 220 GLY A C 1
ATOM 1662 O O . GLY A 1 220 ? 2.368 -30.749 0.493 1.00 87.88 220 GLY A O 1
ATOM 1663 N N . VAL A 1 221 ? 4.135 -30.651 -0.885 1.00 89.00 221 VAL A N 1
ATOM 1664 C CA . VAL A 1 221 ? 4.428 -29.228 -0.711 1.00 89.00 221 VAL A CA 1
ATOM 1665 C C . VAL A 1 221 ? 4.465 -28.606 -2.097 1.00 89.00 221 VAL A C 1
ATOM 1667 O O . VAL A 1 221 ? 5.030 -29.191 -3.019 1.00 89.00 221 VAL A O 1
ATOM 1670 N N . ASN A 1 222 ? 3.854 -27.434 -2.242 1.00 89.69 222 ASN A N 1
ATOM 1671 C CA . ASN A 1 222 ? 3.933 -26.645 -3.462 1.00 89.69 222 ASN A CA 1
ATOM 1672 C C . ASN A 1 222 ? 4.648 -25.327 -3.158 1.00 89.69 222 ASN A C 1
ATOM 1674 O O . ASN A 1 222 ? 4.230 -24.589 -2.265 1.00 89.69 222 ASN A O 1
ATOM 1678 N N . GLU A 1 223 ? 5.716 -25.045 -3.898 1.00 88.62 223 GLU A N 1
ATOM 1679 C CA . GLU A 1 223 ? 6.481 -23.804 -3.799 1.00 88.62 223 GLU A CA 1
ATOM 1680 C C . GLU A 1 223 ? 6.289 -22.998 -5.079 1.00 88.62 223 GLU A C 1
ATOM 1682 O O . GLU A 1 223 ? 6.454 -23.508 -6.187 1.00 88.62 223 GLU A O 1
ATOM 1687 N N . TYR A 1 224 ? 5.922 -21.730 -4.925 1.00 87.38 224 TYR A N 1
ATOM 1688 C CA . TYR A 1 224 ? 5.704 -20.825 -6.043 1.00 87.38 224 TYR A CA 1
ATOM 1689 C C . TYR A 1 224 ? 6.053 -19.394 -5.653 1.00 87.38 224 TYR A C 1
ATOM 1691 O O . TYR A 1 224 ? 5.813 -18.953 -4.526 1.00 87.38 224 TYR A O 1
ATOM 1699 N N . ASP A 1 225 ? 6.583 -18.655 -6.623 1.00 85.56 225 ASP A N 1
ATOM 1700 C CA . ASP A 1 225 ? 6.932 -17.255 -6.435 1.00 85.56 225 ASP A CA 1
ATOM 1701 C C . ASP A 1 225 ? 5.672 -16.383 -6.426 1.00 85.56 225 ASP A C 1
ATOM 1703 O O . ASP A 1 225 ? 4.853 -16.401 -7.351 1.00 85.56 225 ASP A O 1
ATOM 1707 N N . CYS A 1 226 ? 5.522 -15.582 -5.376 1.00 86.25 226 CYS A N 1
ATOM 1708 C CA . CYS A 1 226 ? 4.565 -14.486 -5.326 1.00 86.25 226 CYS A CA 1
ATOM 1709 C C . CYS A 1 226 ? 5.089 -13.357 -4.434 1.00 86.25 226 CYS A C 1
ATOM 1711 O O . CYS A 1 226 ? 5.952 -13.570 -3.580 1.00 86.25 226 CYS A O 1
ATOM 1713 N N . ASP A 1 227 ? 4.558 -12.148 -4.624 1.00 85.69 227 ASP A N 1
ATOM 1714 C CA . ASP A 1 227 ? 4.898 -11.028 -3.750 1.00 85.69 227 ASP A CA 1
ATOM 1715 C C . ASP A 1 227 ? 4.249 -11.254 -2.383 1.00 85.69 227 ASP A C 1
ATOM 1717 O O . ASP A 1 227 ? 3.023 -11.238 -2.244 1.00 85.69 227 ASP A O 1
ATOM 1721 N N . GLY A 1 228 ? 5.078 -11.450 -1.365 1.00 88.69 228 GLY A N 1
ATOM 1722 C CA . GLY A 1 228 ? 4.639 -11.641 0.008 1.00 88.69 228 GLY A CA 1
ATOM 1723 C C . GLY A 1 228 ? 5.427 -10.770 0.974 1.00 88.69 228 GLY A C 1
ATOM 1724 O O . GLY A 1 228 ? 6.582 -10.428 0.729 1.00 88.69 228 GLY A O 1
ATOM 1725 N N . TRP A 1 229 ? 4.790 -10.392 2.076 1.00 92.25 229 TRP A N 1
ATOM 1726 C CA . TRP A 1 229 ? 5.443 -9.677 3.173 1.00 92.25 229 TRP A CA 1
ATOM 1727 C C . TRP A 1 229 ? 4.784 -10.022 4.502 1.00 92.25 229 TRP A C 1
ATOM 1729 O O . TRP A 1 229 ? 3.622 -10.433 4.556 1.00 92.25 229 TRP A O 1
ATOM 1739 N N . GLN A 1 230 ? 5.536 -9.866 5.585 1.00 94.38 230 GLN A N 1
ATOM 1740 C CA . GLN A 1 230 ? 5.068 -10.169 6.936 1.00 94.38 230 GLN A CA 1
ATOM 1741 C C . GLN A 1 230 ? 4.713 -8.874 7.656 1.00 94.38 230 GLN A C 1
ATOM 1743 O O . GLN A 1 230 ? 5.134 -7.783 7.275 1.00 94.38 230 GLN A O 1
ATOM 1748 N N . PHE A 1 231 ? 3.906 -8.963 8.706 1.00 94.38 231 PHE A N 1
ATOM 1749 C CA . PHE A 1 231 ? 3.595 -7.789 9.506 1.00 94.38 231 PHE A CA 1
ATOM 1750 C C . PHE A 1 231 ? 3.262 -8.133 10.949 1.00 94.38 231 PHE A C 1
ATOM 1752 O O . PHE A 1 231 ? 2.823 -9.234 11.279 1.00 94.38 231 PHE A O 1
ATOM 1759 N N . SER A 1 232 ? 3.388 -7.125 11.803 1.00 93.75 232 SER A N 1
ATOM 1760 C CA . SER A 1 232 ? 2.856 -7.116 13.159 1.00 93.75 232 SER A CA 1
ATOM 1761 C C . SER A 1 232 ? 2.028 -5.856 13.356 1.00 93.75 232 SER A C 1
ATOM 1763 O O . SER A 1 232 ? 2.516 -4.758 13.127 1.00 93.75 232 SER A O 1
ATOM 1765 N N . LEU A 1 233 ? 0.794 -6.000 13.824 1.00 91.19 233 LEU A N 1
ATOM 1766 C CA . LEU A 1 233 ? -0.107 -4.903 14.178 1.00 91.19 233 LEU A CA 1
ATOM 1767 C C . LEU A 1 233 ? -0.093 -4.582 15.678 1.00 91.19 233 LEU A C 1
ATOM 1769 O O . LEU A 1 233 ? -0.482 -3.479 16.053 1.00 91.19 233 LEU A O 1
ATOM 1773 N N . ALA A 1 234 ? 0.318 -5.524 16.535 1.00 89.00 234 ALA A N 1
ATOM 1774 C CA . ALA A 1 234 ? 0.397 -5.328 17.984 1.00 89.00 234 ALA A CA 1
ATOM 1775 C C . ALA A 1 234 ? 1.384 -6.300 18.664 1.00 89.00 234 ALA A C 1
ATOM 1777 O O . ALA A 1 234 ? 1.633 -7.403 18.171 1.00 89.00 234 ALA A O 1
ATOM 1778 N N . GLY A 1 235 ? 1.925 -5.881 19.812 1.00 86.50 235 GLY A N 1
ATOM 1779 C CA . GLY A 1 235 ? 2.687 -6.712 20.753 1.00 86.50 235 GLY A CA 1
ATOM 1780 C C . GLY A 1 235 ? 4.184 -6.884 20.454 1.00 86.50 235 GLY A C 1
ATOM 1781 O O . GLY A 1 235 ? 4.983 -6.844 21.381 1.00 86.50 235 GLY A O 1
ATOM 1782 N N . HIS A 1 236 ? 4.605 -7.041 19.191 1.00 82.38 236 HIS A N 1
ATOM 1783 C CA . HIS A 1 236 ? 6.022 -7.336 18.887 1.00 82.38 236 HIS A CA 1
ATOM 1784 C C . HIS A 1 236 ? 6.953 -6.118 18.903 1.00 82.38 236 HIS A C 1
ATOM 1786 O O . HIS A 1 236 ? 8.119 -6.243 19.270 1.00 82.38 236 HIS A O 1
ATOM 1792 N N . PHE A 1 237 ? 6.472 -4.951 18.469 1.00 84.81 237 PHE A N 1
ATOM 1793 C CA . PHE A 1 237 ? 7.326 -3.786 18.244 1.00 84.81 237 PHE A CA 1
ATOM 1794 C C . PHE A 1 237 ? 6.841 -2.583 19.042 1.00 84.81 237 PHE A C 1
ATOM 1796 O O . PHE A 1 237 ? 5.681 -2.184 18.967 1.00 84.81 237 PHE A O 1
ATOM 1803 N N . THR A 1 238 ? 7.773 -1.944 19.746 1.00 78.19 238 THR A N 1
ATOM 1804 C CA . THR A 1 238 ? 7.516 -0.732 20.539 1.00 78.19 238 THR A CA 1
ATOM 1805 C C . THR A 1 238 ? 7.096 0.464 19.685 1.00 78.19 238 THR A C 1
ATOM 1807 O O . THR A 1 238 ? 6.461 1.387 20.184 1.00 78.19 238 THR A O 1
ATOM 1810 N N . LYS A 1 239 ? 7.422 0.442 18.387 1.00 79.50 239 LYS A N 1
ATOM 1811 C CA . LYS A 1 239 ? 7.071 1.490 17.419 1.00 79.50 239 LYS A CA 1
ATOM 1812 C C . LYS A 1 239 ? 5.644 1.366 16.864 1.00 79.50 239 LYS A C 1
ATOM 1814 O O . LYS A 1 239 ? 5.245 2.222 16.085 1.00 79.50 239 LYS A O 1
ATOM 1819 N N . GLY A 1 240 ? 4.877 0.347 17.265 1.00 83.62 240 GLY A N 1
ATOM 1820 C CA . GLY A 1 240 ? 3.515 0.110 16.779 1.00 83.62 240 GLY A CA 1
ATOM 1821 C C . GLY A 1 240 ? 3.458 -0.841 15.575 1.00 83.62 240 GLY A C 1
ATOM 1822 O O . GLY A 1 240 ? 4.316 -1.721 15.463 1.00 83.62 240 GLY A O 1
ATOM 1823 N N . PRO A 1 241 ? 2.438 -0.715 14.702 1.00 89.06 241 PRO A N 1
ATOM 1824 C CA . PRO A 1 241 ? 2.294 -1.549 13.516 1.00 89.06 241 PRO A CA 1
ATOM 1825 C C . PRO A 1 241 ? 3.511 -1.463 12.582 1.00 89.06 241 PRO A C 1
ATOM 1827 O O . PRO A 1 241 ? 3.925 -0.374 12.186 1.00 89.06 241 PRO A O 1
ATOM 1830 N N . THR A 1 242 ? 4.036 -2.619 12.181 1.00 90.75 242 THR A N 1
ATOM 1831 C CA . THR A 1 242 ? 5.247 -2.760 11.364 1.00 90.75 242 THR A CA 1
ATOM 1832 C C . THR A 1 242 ? 4.995 -3.726 10.211 1.00 90.75 242 THR A C 1
ATOM 1834 O O . THR A 1 242 ? 4.532 -4.846 10.431 1.00 90.75 242 THR A O 1
ATOM 1837 N N . LYS A 1 243 ? 5.346 -3.297 8.997 1.00 90.50 243 LYS A N 1
ATOM 1838 C CA . LYS A 1 243 ? 5.497 -4.143 7.809 1.00 90.50 243 LYS A CA 1
ATOM 1839 C C . LYS A 1 243 ? 6.961 -4.581 7.699 1.00 90.50 243 LYS A C 1
ATOM 1841 O O . LYS A 1 243 ? 7.844 -3.739 7.870 1.00 90.50 243 LYS A O 1
ATOM 1846 N N . LEU A 1 244 ? 7.184 -5.869 7.453 1.00 86.06 244 LEU A N 1
ATOM 1847 C CA . LEU A 1 244 ? 8.486 -6.532 7.346 1.00 86.06 244 LEU A CA 1
ATOM 1848 C C . LEU A 1 244 ? 8.752 -6.948 5.900 1.00 86.06 244 LEU A C 1
ATOM 1850 O O . LEU A 1 244 ? 7.823 -7.523 5.282 1.00 86.06 244 LEU A O 1
#